Protein AF-A0A6C0EQ32-F1 (afdb_monomer)

pLDDT: mean 79.84, std 16.77, range [33.03, 97.38]

Secondary structure (DSSP, 8-state):
--EEEEE---SS---S-TT--PEEP----HHHHHHHHHHBTTTB-TT-EEEEEEETTSEEPSSEEEEEETT--HHHHHHHHHHHHHSEEEPP-SSHHHHGGG-EEEEEEE-TTS-EEEEEEEEGGGEEEPPTT---TT-TTSPEEEEEEEEEEEEE-HHHHHHHHHSPPPPP--SS-EEEEEEEEHHHHHHHHHHS---

Nearest PDB structures (foldseek):
  6l33-assembly2_D  TM=2.983E-01  e=5.115E+00  Pseudomonas aeruginosa

InterPro domains:
  IPR015797 NUDIX hydrolase-like domain superfamily [SSF55811] (58-97)
  IPR020084 NUDIX hydrolase, conserved site [PS00893] (66-87)

Radius of gyration: 15.89 Å; Cα contacts (8 Å, |Δi|>4): 376; chains: 1; bounding box: 39×41×39 Å

Mean predicted aligned error: 7.78 Å

Foldseek 3Di:
DDKAWFFADDPDDDDDDPPDQAAEDLDDFPFQLVLLVVCEVPPADLQKKWKAFAFPVRYTYGWWKFFAFPPDDQLRRNQVRCCAGAQKGFADPPDPVVSSVQWDWRTWDAGPVQATETETEHELVRMDGNDPPDDPPDPPPTDTPPRYMYTYTYMDHPVSVVVRSVDRGHHDPDPGRTGHMMMDRSNVVVVSCVVSPDD

Organism: NCBI:txid1070528

Sequence (199 aa):
MEVYIKLFTQRGKPKRSSTDKYGISSWFPAPMSKAFFSNYGTHIRETDWIIGPLYEEGDFQIGVTGTLETHENYREAMARELGEEVGILPQPTGTIHDDLNQFIEIGAGKTKYGSRLKVYRLYIKDAMLVPKYQHLTDLSVNHDDKTRKSGCFVYGAKKDILALMSNELYHYKSPDEIVGVAAIQARSVYNFMTTNPKD

Structure (mmCIF, N/CA/C/O backbone):
data_AF-A0A6C0EQ32-F1
#
_entry.id   AF-A0A6C0EQ32-F1
#
loop_
_atom_site.group_PDB
_atom_site.id
_atom_site.type_symbol
_atom_site.label_atom_id
_atom_site.label_alt_id
_atom_site.label_comp_id
_atom_site.label_asym_id
_atom_site.label_entity_id
_atom_site.label_seq_id
_atom_site.pdbx_PDB_ins_code
_atom_site.Cartn_x
_atom_site.Cartn_y
_atom_site.Cartn_z
_atom_site.occupancy
_atom_site.B_iso_or_equiv
_atom_site.auth_seq_id
_atom_site.auth_comp_id
_atom_site.auth_asym_id
_atom_site.auth_atom_id
_atom_site.pdbx_PDB_model_num
ATOM 1 N N . MET A 1 1 ? -14.709 -10.934 9.742 1.00 66.38 1 MET A N 1
ATOM 2 C CA . MET A 1 1 ? -13.725 -9.965 9.225 1.00 66.38 1 MET A CA 1
ATOM 3 C C . MET A 1 1 ? -14.501 -8.820 8.613 1.00 66.38 1 MET A C 1
ATOM 5 O O . MET A 1 1 ? -15.348 -9.085 7.772 1.00 66.38 1 MET A O 1
ATOM 9 N N . GLU A 1 2 ? -14.312 -7.601 9.109 1.00 70.88 2 GLU A N 1
ATOM 10 C CA . GLU A 1 2 ? -14.970 -6.408 8.563 1.00 70.88 2 GLU A CA 1
ATOM 11 C C . GLU A 1 2 ? -14.066 -5.831 7.463 1.00 70.88 2 GLU A C 1
ATOM 13 O O . GLU A 1 2 ? -12.890 -5.571 7.720 1.00 70.88 2 GLU A O 1
ATOM 18 N N . VAL A 1 3 ? -14.600 -5.681 6.250 1.00 74.81 3 VAL A N 1
ATOM 19 C CA . VAL A 1 3 ? -13.909 -5.093 5.093 1.00 74.81 3 VAL A CA 1
ATOM 20 C C . VAL A 1 3 ? -14.794 -3.976 4.552 1.00 74.81 3 VAL A C 1
ATOM 22 O O . VAL A 1 3 ? -15.982 -4.195 4.319 1.00 74.81 3 VAL A O 1
ATOM 25 N N . TYR A 1 4 ? -14.229 -2.784 4.374 1.00 76.75 4 TYR A N 1
ATOM 26 C CA . TYR A 1 4 ? -14.902 -1.676 3.693 1.00 76.75 4 TYR A CA 1
ATOM 27 C C . TYR A 1 4 ? -14.500 -1.658 2.235 1.00 76.75 4 TYR A C 1
ATOM 29 O O . TYR A 1 4 ? -13.327 -1.835 1.935 1.00 76.75 4 TYR A O 1
ATOM 37 N N . ILE A 1 5 ? -15.462 -1.423 1.347 1.00 79.31 5 ILE A N 1
ATOM 38 C CA . ILE A 1 5 ? -15.256 -1.472 -0.098 1.00 79.31 5 ILE A CA 1
ATOM 39 C C . ILE A 1 5 ? -15.791 -0.198 -0.728 1.00 79.31 5 ILE A C 1
ATOM 41 O O . ILE A 1 5 ? -16.913 0.229 -0.446 1.00 79.31 5 ILE A O 1
ATOM 45 N N . LYS A 1 6 ? -14.987 0.381 -1.613 1.00 76.75 6 LYS A N 1
ATOM 46 C CA . LYS A 1 6 ? -15.349 1.499 -2.469 1.00 76.75 6 LYS A CA 1
ATOM 47 C C . LYS A 1 6 ? -15.003 1.135 -3.905 1.00 76.75 6 LYS A C 1
ATOM 49 O O . LYS A 1 6 ? -13.834 1.034 -4.248 1.00 76.75 6 LYS A O 1
ATOM 54 N N . LEU A 1 7 ? -16.022 0.954 -4.740 1.00 75.69 7 LEU A N 1
ATOM 55 C CA . LEU A 1 7 ? -15.821 0.788 -6.179 1.00 75.69 7 LEU A CA 1
ATOM 56 C C . LEU A 1 7 ? -15.485 2.141 -6.817 1.00 75.69 7 LEU A C 1
ATOM 58 O O . LEU A 1 7 ? -16.023 3.174 -6.401 1.00 75.69 7 LEU A O 1
ATOM 62 N N . PHE A 1 8 ? -14.618 2.129 -7.825 1.00 70.69 8 PHE A N 1
ATOM 63 C CA . PHE A 1 8 ? -14.329 3.305 -8.638 1.00 70.69 8 PHE A CA 1
ATOM 64 C C . PHE A 1 8 ? -15.550 3.709 -9.468 1.00 70.69 8 PHE A C 1
ATOM 66 O O . PHE A 1 8 ? -16.338 2.871 -9.918 1.00 70.69 8 PHE A O 1
ATOM 73 N N . THR A 1 9 ? -15.714 5.011 -9.701 1.00 61.41 9 THR A N 1
ATOM 74 C CA . THR A 1 9 ? -16.771 5.530 -10.571 1.00 61.41 9 THR A CA 1
ATOM 75 C C . THR A 1 9 ? -16.426 5.223 -12.033 1.00 61.41 9 THR A C 1
ATOM 77 O O . THR A 1 9 ? -15.754 6.000 -12.706 1.00 61.41 9 THR A O 1
ATOM 80 N N . GLN A 1 10 ? -16.885 4.087 -12.567 1.00 55.91 10 GLN A N 1
ATOM 81 C CA . GLN A 1 10 ? -16.791 3.831 -14.008 1.00 55.91 10 GLN A CA 1
ATOM 82 C C . GLN A 1 10 ? -17.738 4.781 -14.762 1.00 55.91 10 GLN A C 1
ATOM 84 O O . GLN A 1 10 ? -18.928 4.877 -14.439 1.00 55.91 10 GLN A O 1
ATOM 89 N N . ARG A 1 11 ? -17.261 5.454 -15.821 1.00 40.69 11 ARG A N 1
ATOM 90 C CA . ARG A 1 11 ? -18.162 6.034 -16.834 1.00 40.69 11 ARG A CA 1
ATOM 91 C C . ARG A 1 11 ? -18.873 4.883 -17.557 1.00 40.69 11 ARG A C 1
ATOM 93 O O . ARG A 1 11 ? -18.409 4.423 -18.591 1.00 40.69 11 ARG A O 1
ATOM 100 N N . GLY A 1 12 ? -20.002 4.438 -17.008 1.00 38.62 12 GLY A N 1
ATOM 101 C CA . GLY A 1 12 ? -20.879 3.443 -17.628 1.00 38.62 12 GLY A CA 1
ATOM 102 C C . GLY A 1 12 ? -21.099 2.185 -16.788 1.00 38.62 12 GLY A C 1
ATOM 103 O O . GLY A 1 12 ? -20.477 1.169 -17.041 1.00 38.62 12 GLY A O 1
ATOM 104 N N . LYS A 1 13 ? -22.097 2.269 -15.894 1.00 33.03 13 LYS A N 1
ATOM 105 C CA . LYS A 1 13 ? -22.796 1.199 -15.147 1.00 33.03 13 LYS A CA 1
ATOM 106 C C . LYS A 1 13 ? -21.953 0.319 -14.200 1.00 33.03 13 LYS A C 1
ATOM 108 O O . LYS A 1 13 ? -21.099 -0.425 -14.658 1.00 33.03 13 LYS A O 1
ATOM 113 N N . PRO A 1 14 ? -22.311 0.230 -12.904 1.00 39.22 14 PRO A N 1
ATOM 114 C CA . PRO A 1 14 ? -21.796 -0.838 -12.061 1.00 39.22 14 PRO A CA 1
ATOM 115 C C . PRO A 1 14 ? -22.474 -2.165 -12.440 1.00 39.22 14 PRO A C 1
ATOM 117 O O . PRO A 1 14 ? -23.704 -2.265 -12.451 1.00 39.22 14 PRO A O 1
ATOM 120 N N . LYS A 1 15 ? -21.689 -3.208 -12.714 1.00 42.38 15 LYS A N 1
ATOM 121 C CA . LYS A 1 15 ? -22.137 -4.602 -12.590 1.00 42.38 15 LYS A CA 1
ATOM 122 C C . LYS A 1 15 ? -21.436 -5.208 -11.380 1.00 42.38 15 LYS A C 1
ATOM 124 O O . LYS A 1 15 ? -20.384 -5.800 -11.559 1.00 42.38 15 LYS A O 1
ATOM 129 N N . ARG A 1 16 ? -22.003 -5.026 -10.181 1.00 45.91 16 ARG A N 1
ATOM 130 C CA . ARG A 1 16 ? -21.953 -5.943 -9.015 1.00 45.91 16 ARG A CA 1
ATOM 131 C C . ARG A 1 16 ? -22.518 -5.255 -7.767 1.00 45.91 16 ARG A C 1
ATOM 133 O O . ARG A 1 16 ? -22.415 -4.037 -7.629 1.00 45.91 16 ARG A O 1
ATOM 140 N N . SER A 1 17 ? -23.214 -6.016 -6.920 1.00 42.97 17 SER A N 1
ATOM 141 C CA . SER A 1 17 ? -23.954 -5.503 -5.759 1.00 42.97 17 SER A CA 1
ATOM 142 C C . SER A 1 17 ? -23.084 -5.463 -4.503 1.00 42.97 17 SER A C 1
ATOM 144 O O . SER A 1 17 ? -22.108 -6.192 -4.368 1.00 42.97 17 SER A O 1
ATOM 146 N N . SER A 1 18 ? -23.479 -4.644 -3.525 1.00 44.25 18 SER A N 1
ATOM 147 C CA . SER A 1 18 ? -22.828 -4.462 -2.215 1.00 44.25 18 SER A CA 1
ATOM 148 C C . SER A 1 18 ? -22.837 -5.703 -1.296 1.00 44.25 18 SER A C 1
ATOM 150 O O . SER A 1 18 ? -22.670 -5.574 -0.086 1.00 44.25 18 SER A O 1
ATOM 152 N N . THR A 1 19 ? -23.102 -6.889 -1.843 1.00 41.62 19 THR A N 1
ATOM 153 C CA . THR A 1 19 ? -23.265 -8.169 -1.134 1.00 41.62 19 THR A CA 1
ATOM 154 C C . THR A 1 19 ? -22.228 -9.214 -1.536 1.00 41.62 19 THR A C 1
ATOM 156 O O . THR A 1 19 ? -22.231 -10.307 -0.969 1.00 41.62 19 THR A O 1
ATOM 159 N N . ASP A 1 20 ? -21.363 -8.913 -2.505 1.00 51.41 20 ASP A N 1
ATOM 160 C CA . ASP A 1 20 ? -20.329 -9.849 -2.935 1.00 51.41 20 ASP A CA 1
ATOM 161 C C . ASP A 1 20 ? -19.290 -10.042 -1.821 1.00 51.41 20 ASP A C 1
ATOM 163 O O . ASP A 1 20 ? -18.866 -9.094 -1.154 1.00 51.41 20 ASP A O 1
ATOM 167 N N . LYS A 1 21 ? -18.922 -11.302 -1.565 1.00 54.50 21 LYS A N 1
ATOM 168 C CA . LYS A 1 21 ? -17.871 -11.648 -0.605 1.00 54.50 21 LYS A CA 1
ATOM 169 C C . LYS A 1 21 ? -16.528 -11.478 -1.301 1.00 54.50 21 LYS A C 1
ATOM 171 O O . LYS A 1 21 ? -16.222 -12.249 -2.201 1.00 54.50 21 LYS A O 1
ATOM 176 N N . TYR A 1 22 ? -15.739 -10.511 -0.851 1.00 59.97 22 TYR A N 1
ATOM 177 C CA . TYR A 1 22 ? -14.383 -10.307 -1.346 1.00 59.97 22 TYR A CA 1
ATOM 178 C C . TYR A 1 22 ? -13.387 -11.091 -0.488 1.00 59.97 22 TYR A C 1
ATOM 180 O O . TYR A 1 22 ? -13.446 -11.050 0.748 1.00 59.97 22 TYR A O 1
ATOM 188 N N . GLY A 1 23 ? -12.518 -11.851 -1.150 1.00 65.75 23 GLY A N 1
ATOM 189 C CA . GLY A 1 23 ? -11.406 -12.562 -0.532 1.00 65.75 23 GLY A CA 1
ATOM 190 C C . GLY A 1 23 ? -10.241 -11.616 -0.251 1.00 65.75 23 GLY A C 1
ATOM 191 O O . GLY A 1 23 ? -10.146 -10.538 -0.829 1.00 65.75 23 GLY A O 1
ATOM 192 N N . ILE A 1 24 ? -9.336 -12.007 0.646 1.00 69.38 24 ILE A N 1
ATOM 193 C CA . ILE A 1 24 ? -8.017 -11.372 0.725 1.00 69.38 24 ILE A CA 1
ATOM 194 C C . ILE A 1 24 ? -7.100 -12.146 -0.217 1.00 69.38 24 ILE A C 1
ATOM 196 O O . ILE A 1 24 ? -6.915 -13.352 -0.028 1.00 69.38 24 ILE A O 1
ATOM 200 N N . SER A 1 25 ? -6.509 -11.449 -1.188 1.00 65.88 25 SER A N 1
ATOM 201 C CA . SER A 1 25 ? -5.433 -11.974 -2.021 1.00 65.88 25 SER A CA 1
ATOM 202 C C . SER A 1 25 ? -4.360 -12.569 -1.119 1.00 65.88 25 SER A C 1
ATOM 204 O O . SER A 1 25 ? -3.822 -11.947 -0.201 1.00 65.88 25 SER A O 1
ATOM 206 N N . SER A 1 26 ? -4.072 -13.837 -1.375 1.00 54.59 26 SER A N 1
ATOM 207 C CA . SER A 1 26 ? -3.202 -14.632 -0.525 1.00 54.59 26 SER A CA 1
ATOM 208 C C . SER A 1 26 ? -1.719 -14.429 -0.832 1.00 54.59 26 SER A C 1
ATOM 210 O O . SER A 1 26 ? -0.894 -15.106 -0.225 1.00 54.59 26 SER A O 1
ATOM 212 N N . TRP A 1 27 ? -1.336 -13.587 -1.798 1.00 63.19 27 TRP A N 1
ATOM 213 C CA . TRP A 1 27 ? 0.062 -13.451 -2.211 1.00 63.19 27 TRP A CA 1
ATOM 214 C C . TRP A 1 27 ? 0.692 -12.147 -1.720 1.00 63.19 27 TRP A C 1
ATOM 216 O O . TRP A 1 27 ? 0.417 -11.071 -2.237 1.00 63.19 27 TRP A O 1
ATOM 226 N N . PHE A 1 28 ? 1.610 -12.281 -0.761 1.00 73.62 28 PHE A N 1
ATOM 227 C CA . PHE A 1 28 ? 2.491 -11.209 -0.309 1.00 73.62 28 PHE A CA 1
ATOM 228 C C . PHE A 1 28 ? 3.940 -11.611 -0.559 1.00 73.62 28 PHE A C 1
ATOM 230 O O . PHE A 1 28 ? 4.331 -12.723 -0.197 1.00 73.62 28 PHE A O 1
ATOM 237 N N . PRO A 1 29 ? 4.777 -10.740 -1.145 1.00 81.56 29 PRO A N 1
ATOM 238 C CA . PRO A 1 29 ? 6.213 -10.960 -1.121 1.00 81.56 29 PRO A CA 1
ATOM 239 C C . PRO A 1 29 ? 6.694 -11.096 0.330 1.00 81.56 29 PRO A C 1
ATOM 241 O O . PRO A 1 29 ? 6.389 -10.231 1.147 1.00 81.56 29 PRO A O 1
ATOM 244 N N . ALA A 1 30 ? 7.502 -12.110 0.650 1.00 86.50 30 ALA A N 1
ATOM 245 C CA . ALA A 1 30 ? 8.020 -12.318 2.008 1.00 86.50 30 ALA A CA 1
ATOM 246 C C . ALA A 1 30 ? 8.604 -11.051 2.686 1.00 86.50 30 ALA A C 1
ATOM 248 O O . ALA A 1 30 ? 8.377 -10.862 3.885 1.00 86.50 30 ALA A O 1
ATOM 249 N N . PRO A 1 31 ? 9.304 -10.131 1.976 1.00 89.75 31 PRO A N 1
ATOM 250 C CA . PRO A 1 31 ? 9.738 -8.871 2.582 1.00 89.75 31 PRO A CA 1
ATOM 251 C C . PRO A 1 31 ? 8.587 -7.969 3.063 1.00 89.75 31 PRO A C 1
ATOM 253 O O . PRO A 1 31 ? 8.755 -7.306 4.082 1.00 89.75 31 PRO A O 1
ATOM 256 N N . MET A 1 32 ? 7.423 -7.967 2.394 1.00 91.69 32 MET A N 1
ATOM 257 C CA . MET A 1 32 ? 6.224 -7.234 2.841 1.00 91.69 32 MET A CA 1
ATOM 258 C C . MET A 1 32 ? 5.708 -7.793 4.163 1.00 91.69 32 MET A C 1
ATOM 260 O O . MET A 1 32 ? 5.500 -7.034 5.105 1.00 91.69 32 MET A O 1
ATOM 264 N N . SER A 1 33 ? 5.543 -9.115 4.259 1.00 90.75 33 SER A N 1
ATOM 265 C CA . SER A 1 33 ? 5.045 -9.764 5.477 1.00 90.75 33 SER A CA 1
ATOM 266 C C . SER A 1 33 ? 5.990 -9.545 6.658 1.00 90.75 33 SER A C 1
ATOM 268 O O .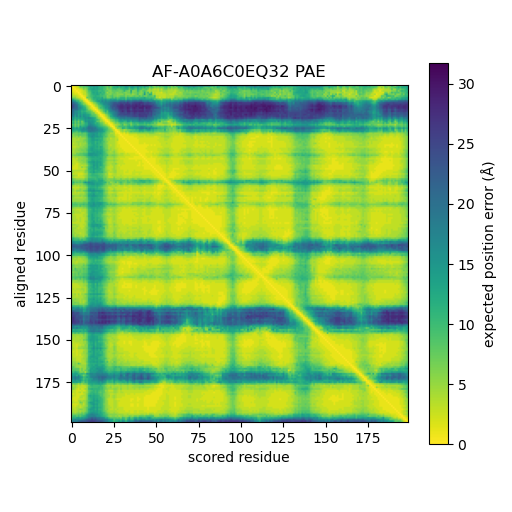 SER A 1 33 ? 5.547 -9.179 7.744 1.00 90.75 33 SER A O 1
ATOM 270 N N . LYS A 1 34 ? 7.307 -9.683 6.443 1.00 92.31 34 LYS A N 1
ATOM 271 C CA . LYS A 1 34 ? 8.321 -9.393 7.472 1.00 92.31 34 LYS A CA 1
ATOM 272 C C . LYS A 1 34 ? 8.251 -7.939 7.937 1.00 92.31 34 LYS A C 1
ATOM 274 O O . LYS A 1 34 ? 8.190 -7.696 9.139 1.00 92.31 34 LYS A O 1
ATOM 279 N N . ALA A 1 35 ? 8.206 -6.990 7.001 1.00 93.75 35 ALA A N 1
ATOM 280 C CA . ALA A 1 35 ? 8.095 -5.569 7.321 1.00 93.75 35 ALA A CA 1
ATOM 281 C C . ALA A 1 35 ? 6.807 -5.260 8.099 1.00 93.75 35 ALA A C 1
ATOM 283 O O . ALA A 1 35 ? 6.854 -4.528 9.088 1.00 93.75 35 ALA A O 1
ATOM 284 N N . PHE A 1 36 ? 5.677 -5.857 7.707 1.00 93.94 36 PHE A N 1
ATOM 285 C CA . PHE A 1 36 ? 4.415 -5.717 8.426 1.00 93.94 36 PHE A CA 1
ATOM 286 C C . PHE A 1 36 ? 4.537 -6.198 9.873 1.00 93.94 36 PHE A C 1
ATOM 288 O O . PHE A 1 36 ? 4.259 -5.429 10.790 1.00 93.94 36 PHE A O 1
ATOM 295 N N . PHE A 1 37 ? 5.018 -7.426 10.099 1.00 94.38 37 PHE A N 1
ATOM 296 C CA . PHE A 1 37 ? 5.155 -7.977 11.449 1.00 94.38 37 PHE A CA 1
ATOM 297 C C . PHE A 1 37 ? 6.099 -7.163 12.337 1.00 94.38 37 PHE A C 1
ATOM 299 O O . PHE A 1 37 ? 5.791 -6.958 13.507 1.00 94.38 37 PHE A O 1
ATOM 306 N N . SER A 1 38 ? 7.205 -6.643 11.796 1.00 94.31 38 SER A N 1
ATOM 307 C CA . SER A 1 38 ? 8.127 -5.783 12.554 1.00 94.31 38 SER A CA 1
ATOM 308 C C . SER A 1 38 ? 7.532 -4.421 12.937 1.00 94.31 38 SER A C 1
ATOM 310 O O . SER A 1 38 ? 8.026 -3.776 13.860 1.00 94.31 38 SER A O 1
ATOM 312 N N . ASN A 1 39 ? 6.483 -3.972 12.242 1.00 94.75 39 ASN A N 1
ATOM 313 C CA . ASN A 1 39 ? 5.836 -2.676 12.472 1.00 94.75 39 ASN A CA 1
ATOM 314 C C . ASN A 1 39 ? 4.464 -2.797 13.153 1.00 94.75 39 ASN A C 1
ATOM 316 O O . ASN A 1 39 ? 3.917 -1.796 13.627 1.00 94.75 39 ASN A O 1
ATOM 320 N N . TYR A 1 40 ? 3.898 -4.001 13.206 1.00 95.06 40 TYR A N 1
ATOM 321 C CA . TYR A 1 40 ? 2.643 -4.279 13.885 1.00 95.06 40 TYR A CA 1
ATOM 322 C C . TYR A 1 40 ? 2.807 -4.125 15.403 1.00 95.06 40 TYR A C 1
ATOM 324 O O . TYR A 1 40 ? 3.756 -4.625 16.000 1.00 95.06 40 TYR A O 1
ATOM 332 N N . GLY A 1 41 ? 1.889 -3.396 16.036 1.00 91.56 41 GLY A N 1
ATOM 333 C CA . GLY A 1 41 ? 1.908 -3.103 17.472 1.00 91.56 41 GLY A CA 1
ATOM 334 C C . GLY A 1 41 ? 2.856 -1.970 17.890 1.00 91.56 41 GLY A C 1
ATOM 335 O O . GLY A 1 41 ? 2.646 -1.376 18.943 1.00 91.56 41 GLY A O 1
ATOM 336 N N . THR A 1 42 ? 3.845 -1.612 17.065 1.00 92.06 42 THR A N 1
ATOM 337 C 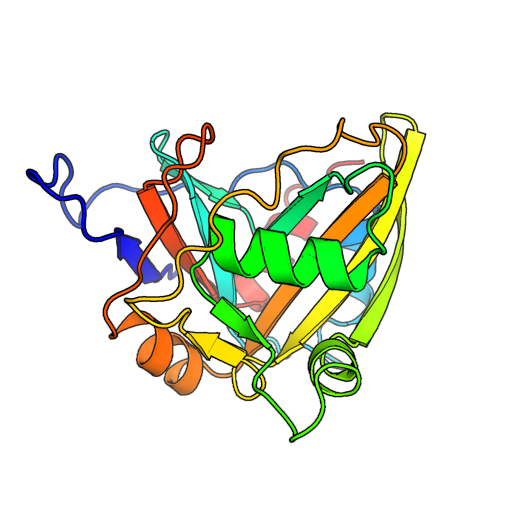CA . THR A 1 42 ? 4.778 -0.497 17.327 1.00 92.06 42 THR A CA 1
ATOM 338 C C . THR A 1 42 ? 4.390 0.770 16.572 1.00 92.06 42 THR A C 1
ATOM 340 O O . THR A 1 42 ? 4.387 1.871 17.123 1.00 92.06 42 THR A O 1
ATOM 343 N N . HIS A 1 43 ? 4.038 0.617 15.301 1.00 93.94 43 HIS A N 1
ATOM 344 C CA . HIS A 1 43 ? 3.820 1.714 14.366 1.00 93.94 43 HIS A CA 1
ATOM 345 C C . HIS A 1 43 ? 2.478 1.620 13.649 1.00 93.94 43 HIS A C 1
ATOM 347 O O . HIS A 1 43 ? 1.856 2.651 13.397 1.00 93.94 43 HIS A O 1
ATOM 353 N N . ILE A 1 44 ? 2.032 0.397 13.366 1.00 95.56 44 ILE A N 1
ATOM 354 C CA . ILE A 1 44 ? 0.697 0.076 12.869 1.00 95.56 44 ILE A CA 1
ATOM 355 C C . ILE A 1 44 ? -0.044 -0.596 14.020 1.00 95.56 44 ILE A C 1
ATOM 357 O O . ILE A 1 44 ? 0.284 -1.716 14.416 1.00 95.56 44 ILE A O 1
ATOM 361 N N . ARG A 1 45 ? -1.023 0.094 14.600 1.00 96.81 45 ARG A N 1
ATOM 362 C CA . ARG A 1 45 ? -1.779 -0.423 15.745 1.00 96.81 45 ARG A CA 1
ATOM 363 C C . ARG A 1 45 ? -2.791 -1.453 15.275 1.00 96.81 45 ARG A C 1
ATOM 365 O O . ARG A 1 45 ? -3.309 -1.378 14.167 1.00 96.81 45 ARG A O 1
ATOM 372 N N . GLU A 1 46 ? -3.182 -2.351 16.168 1.00 96.44 46 GLU A N 1
ATOM 373 C CA . GLU A 1 46 ? -4.187 -3.381 15.872 1.00 96.44 46 GLU A CA 1
ATOM 374 C C . GLU A 1 46 ? -5.544 -2.807 15.435 1.00 96.44 46 GLU A C 1
ATOM 376 O O . GLU A 1 46 ? -6.330 -3.465 14.749 1.00 96.44 46 GLU A O 1
ATOM 381 N N . THR A 1 47 ? -5.841 -1.589 15.891 1.00 96.12 47 THR A N 1
ATOM 382 C CA . THR A 1 47 ? -7.072 -0.855 15.599 1.00 96.12 47 THR A CA 1
ATOM 383 C C . THR A 1 47 ? -6.991 -0.014 14.332 1.00 96.12 47 THR A C 1
ATOM 385 O O . THR A 1 47 ? -8.038 0.453 13.873 1.00 96.12 47 THR A O 1
ATOM 388 N N . ASP A 1 48 ? -5.794 0.164 13.768 1.00 97.19 48 ASP A N 1
ATOM 389 C CA . ASP A 1 48 ? -5.619 0.842 12.492 1.00 97.19 48 ASP A CA 1
ATOM 390 C C . ASP A 1 48 ? -6.181 -0.019 11.357 1.00 97.19 48 ASP A C 1
ATOM 392 O O . ASP A 1 48 ? -6.401 -1.227 11.481 1.00 97.19 48 ASP A O 1
ATOM 396 N N . TRP A 1 49 ? -6.463 0.643 10.249 1.00 95.62 49 TRP A N 1
ATOM 397 C CA . TRP A 1 49 ? -7.001 0.075 9.028 1.00 95.62 49 TRP A CA 1
ATOM 398 C C . TRP A 1 49 ? -5.984 0.257 7.916 1.00 95.62 49 TRP A C 1
ATOM 400 O O . TRP A 1 49 ? -5.295 1.272 7.889 1.00 95.62 49 TRP A O 1
ATOM 410 N N . ILE A 1 50 ? -5.898 -0.728 7.029 1.00 94.81 50 ILE A N 1
ATOM 411 C CA . ILE A 1 50 ? -4.955 -0.789 5.917 1.00 94.81 50 ILE A CA 1
ATOM 412 C C . ILE A 1 50 ? -5.747 -0.781 4.620 1.00 94.81 50 ILE A C 1
ATOM 414 O O . ILE A 1 50 ? -6.687 -1.565 4.480 1.00 94.81 50 ILE A O 1
ATOM 418 N N . ILE A 1 51 ? -5.361 0.105 3.706 1.00 93.19 51 ILE A N 1
ATOM 419 C CA . ILE A 1 51 ? -5.939 0.234 2.367 1.00 93.19 51 ILE A CA 1
ATOM 420 C C . ILE A 1 51 ? -5.151 -0.612 1.360 1.00 93.19 51 ILE A C 1
ATOM 422 O O . ILE A 1 51 ? -3.940 -0.801 1.499 1.00 93.19 51 ILE A O 1
ATOM 426 N N . GLY A 1 52 ? -5.842 -1.078 0.327 1.00 92.25 52 GLY A N 1
ATOM 427 C CA . GLY A 1 52 ? -5.249 -1.663 -0.871 1.00 92.25 52 GLY A CA 1
ATOM 428 C C . GLY A 1 52 ? -6.268 -1.840 -2.005 1.00 92.25 52 GLY A C 1
ATOM 429 O O . GLY A 1 52 ? -7.456 -1.530 -1.821 1.00 92.25 52 GLY A O 1
ATOM 430 N N . PRO A 1 53 ? -5.813 -2.302 -3.178 1.00 90.31 53 PRO A N 1
ATOM 431 C CA . PRO A 1 53 ? -6.643 -2.414 -4.366 1.00 90.31 53 PRO A CA 1
ATOM 432 C C . PRO A 1 53 ? -7.586 -3.616 -4.288 1.00 90.31 53 PRO A C 1
ATOM 434 O O . PRO A 1 53 ? -7.311 -4.629 -3.633 1.00 90.31 53 PRO A O 1
ATOM 437 N N . LEU A 1 54 ? -8.719 -3.476 -4.971 1.00 87.12 54 LEU A N 1
ATOM 438 C CA . LEU A 1 54 ? -9.758 -4.485 -5.116 1.00 87.12 54 LEU A CA 1
ATOM 439 C C . LEU A 1 54 ? -9.891 -4.873 -6.587 1.00 87.12 54 LEU A C 1
ATOM 441 O O . LEU A 1 54 ? -10.196 -4.013 -7.412 1.00 87.12 54 LEU A O 1
ATOM 445 N N . TYR A 1 55 ? -9.717 -6.152 -6.900 1.00 83.81 55 TYR A N 1
ATOM 446 C CA . TYR A 1 55 ? -9.728 -6.675 -8.268 1.00 83.81 55 TYR A CA 1
ATOM 447 C C . TYR A 1 55 ? -11.109 -7.227 -8.683 1.00 83.81 55 TYR A C 1
ATOM 449 O O . TYR A 1 55 ? -11.916 -7.604 -7.828 1.00 83.81 55 TYR A O 1
ATOM 457 N N . GLU A 1 56 ? -11.394 -7.292 -9.992 1.00 78.12 56 GLU A N 1
ATOM 458 C CA . GLU A 1 56 ? -12.647 -7.808 -10.590 1.00 78.12 56 GLU A CA 1
ATOM 459 C C . GLU A 1 56 ? -12.982 -9.228 -10.121 1.00 78.12 56 GLU A C 1
ATOM 461 O O . GLU A 1 56 ? -14.153 -9.570 -9.912 1.00 78.12 56 GLU A O 1
ATOM 466 N N . GLU A 1 57 ? -11.957 -10.048 -9.898 1.00 72.44 57 GLU A N 1
ATOM 467 C CA . GLU A 1 57 ? -12.086 -11.419 -9.398 1.00 72.44 57 GLU A CA 1
ATOM 468 C C . GLU A 1 57 ? -12.590 -11.494 -7.947 1.00 72.44 57 GLU A C 1
ATOM 470 O O . GLU A 1 57 ? -12.963 -12.563 -7.467 1.00 72.44 57 GLU A O 1
ATOM 475 N N . GLY A 1 58 ? -12.689 -10.355 -7.258 1.00 70.56 58 GLY A N 1
ATOM 476 C CA . GLY A 1 58 ? -13.136 -10.280 -5.874 1.00 70.56 58 GLY A CA 1
ATOM 477 C C . GLY A 1 58 ? -11.996 -10.352 -4.860 1.00 70.56 58 GLY A C 1
ATOM 478 O O . GLY A 1 58 ? -12.257 -10.490 -3.664 1.00 70.56 58 GLY A O 1
ATOM 479 N N . ASP A 1 59 ? -10.751 -10.238 -5.313 1.00 82.06 59 ASP A N 1
ATOM 480 C CA . ASP A 1 59 ? -9.572 -10.291 -4.460 1.00 82.06 59 ASP A CA 1
ATOM 481 C C . ASP A 1 59 ? -9.167 -8.895 -3.979 1.00 82.06 59 ASP A C 1
ATOM 483 O O . ASP A 1 59 ? -9.081 -7.941 -4.747 1.00 82.06 59 ASP A O 1
ATOM 487 N N . PHE A 1 60 ? -8.909 -8.772 -2.680 1.00 84.81 60 PHE A N 1
ATOM 488 C CA . PHE A 1 60 ? -8.333 -7.586 -2.057 1.00 84.81 60 PHE A CA 1
ATOM 489 C C . PHE A 1 60 ? -6.858 -7.817 -1.739 1.00 84.81 60 PHE A C 1
ATOM 491 O O . PHE A 1 60 ? -6.526 -8.708 -0.953 1.00 84.81 60 PHE A O 1
ATOM 498 N N . GLN A 1 61 ? -5.966 -6.994 -2.277 1.00 88.44 61 GLN A N 1
ATOM 499 C CA . GLN A 1 61 ? -4.549 -7.041 -1.924 1.00 88.44 61 GLN A CA 1
ATOM 500 C C . GLN A 1 61 ? -4.263 -6.119 -0.739 1.00 88.44 61 GLN A C 1
ATOM 502 O O . GLN A 1 61 ? -4.638 -4.952 -0.734 1.00 88.44 61 GLN A O 1
ATOM 507 N N . ILE A 1 62 ? -3.581 -6.638 0.285 1.00 88.88 62 ILE A N 1
ATOM 508 C CA . ILE A 1 62 ? -3.196 -5.828 1.446 1.00 88.88 62 ILE A CA 1
ATOM 509 C C . ILE A 1 62 ? -1.978 -4.971 1.083 1.00 88.88 62 ILE A C 1
ATOM 511 O O . ILE A 1 62 ? -0.869 -5.481 0.921 1.00 88.88 62 ILE A O 1
ATOM 515 N N . GLY A 1 63 ? -2.176 -3.657 1.040 1.00 91.19 63 GLY A N 1
ATOM 516 C CA . GLY A 1 63 ? -1.154 -2.724 0.581 1.00 91.19 63 GLY A CA 1
ATOM 517 C C . GLY A 1 63 ? -1.018 -2.701 -0.942 1.00 91.19 63 GLY A C 1
ATOM 518 O O . GLY A 1 63 ? -1.641 -3.473 -1.669 1.00 91.19 63 GLY A O 1
ATOM 519 N N . VAL A 1 64 ? -0.185 -1.786 -1.413 1.00 91.94 64 VAL A N 1
ATOM 520 C CA . VAL A 1 64 ? 0.034 -1.492 -2.838 1.00 91.94 64 VAL A CA 1
ATOM 521 C C . VAL A 1 64 ? 1.444 -1.935 -3.194 1.00 91.94 64 VAL A C 1
ATOM 523 O O . VAL A 1 64 ? 2.360 -1.760 -2.384 1.00 91.94 64 VAL A O 1
ATOM 526 N N . THR A 1 65 ? 1.635 -2.543 -4.361 1.00 92.06 65 THR A N 1
ATOM 527 C CA . THR A 1 65 ? 2.960 -2.983 -4.819 1.00 92.06 65 THR A CA 1
ATOM 528 C C . THR A 1 65 ? 3.146 -2.670 -6.283 1.00 92.06 65 THR A C 1
ATOM 530 O O . THR A 1 65 ? 2.271 -3.002 -7.061 1.00 92.06 65 THR A O 1
ATOM 533 N N . GLY A 1 66 ? 4.325 -2.185 -6.656 1.00 89.88 66 GLY A N 1
ATOM 534 C CA . GLY A 1 66 ? 4.613 -1.793 -8.027 1.00 89.88 66 GLY A CA 1
ATOM 535 C C . GLY A 1 66 ? 5.948 -2.283 -8.538 1.00 89.88 66 GLY A C 1
ATOM 536 O O . GLY A 1 66 ? 6.866 -2.586 -7.764 1.00 89.88 66 GLY A O 1
ATOM 537 N N . THR A 1 67 ? 6.070 -2.355 -9.857 1.00 91.12 67 THR A N 1
ATOM 538 C CA . THR A 1 67 ? 7.369 -2.539 -10.516 1.00 91.12 67 THR A CA 1
ATOM 539 C C . THR A 1 67 ? 7.916 -1.163 -10.862 1.00 91.12 67 THR A C 1
ATOM 541 O O . THR A 1 67 ? 7.176 -0.305 -11.325 1.00 91.12 67 THR A O 1
ATOM 544 N N . LEU A 1 68 ? 9.201 -0.932 -10.590 1.00 91.19 68 LEU A N 1
ATOM 545 C CA . LEU A 1 68 ? 9.819 0.351 -10.924 1.00 91.19 68 LEU A CA 1
ATOM 546 C C . LEU A 1 68 ? 10.001 0.450 -12.437 1.00 91.19 68 LEU A C 1
ATOM 548 O O . LEU A 1 68 ? 10.358 -0.539 -13.077 1.00 91.19 68 LEU A O 1
ATOM 552 N N . GLU A 1 69 ? 9.901 1.651 -12.985 1.00 88.94 69 GLU A N 1
ATOM 553 C CA . GLU A 1 69 ? 10.409 1.922 -14.330 1.00 88.94 69 GLU A CA 1
ATOM 554 C C . GLU A 1 69 ? 11.945 2.081 -14.337 1.00 88.94 69 GLU A C 1
ATOM 556 O O . GLU A 1 69 ? 12.587 2.347 -13.313 1.00 88.94 69 GLU A O 1
ATOM 561 N N . THR A 1 70 ? 12.574 1.940 -15.511 1.00 82.06 70 THR A N 1
ATOM 562 C CA . THR A 1 70 ? 14.048 1.940 -15.675 1.00 82.06 70 THR A CA 1
ATOM 563 C C . THR A 1 70 ? 14.756 3.164 -15.058 1.00 82.06 70 THR A C 1
ATOM 565 O O . THR A 1 70 ? 15.874 3.029 -14.555 1.00 82.06 70 THR A O 1
ATOM 568 N N . HIS A 1 71 ? 14.108 4.330 -15.000 1.00 83.25 71 HIS A N 1
ATOM 569 C CA . HIS A 1 71 ? 14.682 5.573 -14.453 1.00 83.25 71 HIS A CA 1
ATOM 570 C C . HIS A 1 71 ? 14.051 6.042 -13.143 1.00 83.25 71 HIS A C 1
ATOM 572 O O . HIS A 1 71 ? 14.438 7.074 -12.603 1.00 83.25 71 HIS A O 1
ATOM 578 N N . GLU A 1 72 ? 13.122 5.261 -12.614 1.00 83.06 72 GLU A N 1
ATOM 579 C CA . GLU A 1 72 ? 12.354 5.623 -11.439 1.00 83.06 72 GLU A CA 1
ATOM 580 C C . GLU A 1 72 ? 13.096 5.212 -10.162 1.00 83.06 72 GLU A C 1
ATOM 582 O O . GLU A 1 72 ? 13.750 4.154 -10.084 1.00 83.06 72 GLU A O 1
ATOM 587 N N . ASN A 1 73 ? 13.018 6.053 -9.133 1.00 89.25 73 ASN A N 1
ATOM 588 C CA . ASN A 1 73 ? 13.418 5.675 -7.785 1.00 89.25 73 ASN A CA 1
ATOM 589 C C . ASN A 1 73 ? 12.252 4.998 -7.034 1.00 89.25 73 ASN A C 1
ATOM 591 O O . ASN A 1 73 ? 11.091 5.098 -7.406 1.00 89.25 73 ASN A O 1
ATOM 595 N N . TYR A 1 74 ? 12.544 4.289 -5.941 1.00 92.62 74 TYR A N 1
ATOM 596 C CA . TYR A 1 74 ? 11.520 3.500 -5.239 1.00 92.62 74 TYR A CA 1
ATOM 597 C C . TYR A 1 74 ? 10.351 4.323 -4.667 1.00 92.62 74 TYR A C 1
ATOM 599 O O . TYR A 1 74 ? 9.256 3.782 -4.535 1.00 92.62 74 TYR A O 1
ATOM 607 N N . ARG A 1 75 ? 10.571 5.591 -4.292 1.00 91.31 75 ARG A N 1
ATOM 608 C CA . ARG A 1 75 ? 9.519 6.463 -3.746 1.00 91.31 75 ARG A CA 1
ATOM 609 C C . ARG A 1 75 ? 8.667 7.079 -4.849 1.00 91.31 75 ARG A C 1
ATOM 611 O O . ARG A 1 75 ? 7.462 7.174 -4.667 1.00 91.31 75 ARG A O 1
ATOM 618 N N . GLU A 1 76 ? 9.281 7.445 -5.974 1.00 88.56 76 GLU A N 1
ATOM 619 C CA . GLU A 1 76 ? 8.565 7.866 -7.188 1.00 88.56 76 GLU A CA 1
ATOM 620 C C . GLU A 1 76 ? 7.628 6.754 -7.661 1.00 88.56 76 GLU A C 1
ATOM 622 O O . GLU A 1 76 ? 6.426 6.985 -7.760 1.00 88.56 76 GLU A O 1
ATOM 627 N N . ALA A 1 77 ? 8.148 5.527 -7.776 1.00 88.94 77 ALA A N 1
ATOM 628 C CA . ALA A 1 77 ? 7.349 4.351 -8.114 1.00 88.94 77 ALA A CA 1
ATOM 629 C C . ALA A 1 77 ? 6.201 4.146 -7.143 1.00 88.94 77 ALA A C 1
ATOM 631 O O . ALA A 1 77 ? 5.076 3.885 -7.544 1.00 88.94 77 ALA A O 1
ATOM 632 N N . MET A 1 78 ? 6.456 4.299 -5.843 1.00 91.62 78 MET A N 1
ATOM 633 C CA . MET A 1 78 ? 5.390 4.145 -4.865 1.00 91.62 78 MET A CA 1
ATOM 634 C C . MET A 1 78 ? 4.314 5.232 -4.980 1.00 91.62 78 MET A C 1
ATOM 636 O O . MET A 1 78 ? 3.136 4.937 -4.809 1.00 91.62 78 MET A O 1
ATOM 640 N N . ALA A 1 79 ? 4.687 6.478 -5.268 1.00 89.81 79 ALA A N 1
ATOM 641 C CA . ALA A 1 79 ? 3.715 7.543 -5.492 1.00 89.81 79 ALA A CA 1
ATOM 642 C C . ALA A 1 79 ? 2.869 7.278 -6.746 1.00 89.81 79 ALA A C 1
ATOM 644 O O . ALA A 1 79 ? 1.649 7.417 -6.679 1.00 89.81 79 ALA A O 1
ATOM 645 N N . ARG A 1 80 ? 3.499 6.851 -7.850 1.00 87.50 80 ARG A N 1
ATOM 646 C CA . ARG A 1 80 ? 2.807 6.480 -9.093 1.00 87.50 80 ARG A CA 1
ATOM 647 C C . ARG A 1 80 ? 1.788 5.367 -8.849 1.00 87.50 80 ARG A C 1
ATOM 649 O O . ARG A 1 80 ? 0.609 5.562 -9.114 1.00 87.50 80 ARG A O 1
ATOM 656 N N . GLU A 1 81 ? 2.215 4.266 -8.243 1.00 89.12 81 GLU A N 1
ATOM 657 C CA . GLU A 1 81 ? 1.384 3.075 -8.008 1.00 89.12 81 GLU A CA 1
ATOM 658 C C . GLU A 1 81 ? 0.234 3.351 -7.029 1.00 89.12 81 GLU A C 1
ATOM 660 O O . GLU A 1 81 ? -0.883 2.882 -7.219 1.00 89.12 81 GLU A O 1
ATOM 665 N N . LEU A 1 82 ? 0.451 4.180 -5.997 1.00 89.69 82 LEU A N 1
ATOM 666 C CA . LEU A 1 82 ? -0.649 4.631 -5.135 1.00 89.69 82 LEU A CA 1
ATOM 667 C C . LEU A 1 82 ? -1.675 5.477 -5.897 1.00 89.69 82 LEU A C 1
ATOM 669 O O . LEU A 1 82 ? -2.880 5.355 -5.652 1.00 89.69 82 LEU A O 1
ATOM 673 N N . GLY A 1 83 ? -1.209 6.324 -6.813 1.00 85.06 83 GLY A N 1
ATOM 674 C CA . GLY A 1 83 ? -2.079 7.118 -7.671 1.00 85.06 83 GLY A CA 1
ATOM 675 C C . GLY A 1 83 ? -2.879 6.245 -8.638 1.00 85.06 83 GLY A C 1
ATOM 676 O O . GLY A 1 83 ? -4.079 6.463 -8.802 1.00 85.06 83 GLY A O 1
ATOM 677 N N . GLU A 1 84 ? -2.231 5.247 -9.237 1.00 82.44 84 GLU A N 1
ATOM 678 C CA . GLU A 1 84 ? -2.802 4.336 -10.236 1.00 82.44 84 GLU A CA 1
ATOM 679 C C . GLU A 1 84 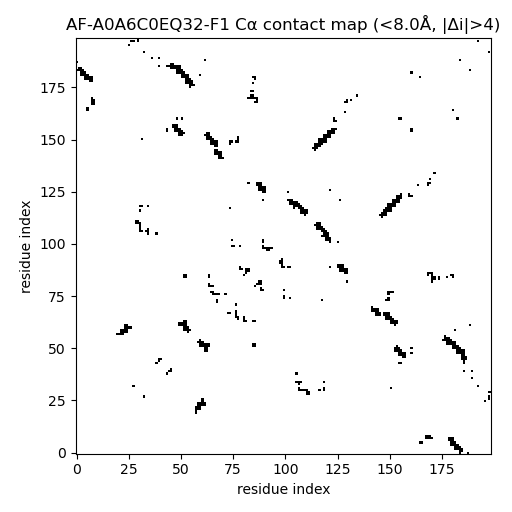? -3.773 3.314 -9.625 1.00 82.44 84 GLU A C 1
ATOM 681 O O . GLU A 1 84 ? -4.899 3.187 -10.109 1.00 82.44 84 GLU A O 1
ATOM 686 N N . GLU A 1 85 ? -3.384 2.629 -8.543 1.00 85.69 85 GLU A N 1
ATOM 687 C CA . GLU A 1 85 ? -4.141 1.499 -7.985 1.00 85.69 85 GLU A CA 1
ATOM 688 C C . GLU A 1 85 ? -5.209 1.907 -6.962 1.00 85.69 85 GLU A C 1
ATOM 690 O O . GLU A 1 85 ? -6.238 1.240 -6.837 1.00 85.69 85 GLU A O 1
ATOM 695 N N . VAL A 1 86 ? -4.975 2.973 -6.185 1.00 87.75 86 VAL A N 1
ATOM 696 C CA . VAL A 1 86 ? -5.855 3.346 -5.058 1.00 87.75 86 VAL A CA 1
ATOM 697 C C . VAL A 1 86 ? -6.266 4.821 -5.034 1.00 87.75 86 VAL A C 1
ATOM 699 O O . VAL A 1 86 ? -7.031 5.227 -4.155 1.00 87.75 86 VAL A O 1
ATOM 702 N N . GLY A 1 87 ? -5.826 5.622 -6.009 1.00 85.50 87 GLY A N 1
ATOM 703 C CA . GLY A 1 87 ? -6.266 7.007 -6.194 1.00 85.50 87 GLY A CA 1
ATOM 704 C C . GLY A 1 87 ? -5.791 7.974 -5.107 1.00 85.50 87 GLY A C 1
ATOM 705 O O . GLY A 1 87 ? -6.480 8.963 -4.829 1.00 85.50 87 GLY A O 1
ATOM 706 N N . ILE A 1 88 ? -4.639 7.710 -4.481 1.00 88.19 88 ILE A N 1
ATOM 707 C CA . ILE A 1 88 ? -4.050 8.592 -3.461 1.00 88.19 88 ILE A CA 1
ATOM 708 C C . ILE A 1 88 ? -2.607 8.967 -3.800 1.00 88.19 88 ILE A C 1
ATOM 710 O O . ILE A 1 88 ? -1.892 8.213 -4.448 1.00 88.19 88 ILE A O 1
ATOM 714 N N . LEU A 1 89 ? -2.158 10.110 -3.297 1.00 88.00 89 LEU A N 1
ATOM 715 C CA . LEU A 1 89 ? -0.781 10.591 -3.379 1.00 88.00 89 LEU A CA 1
ATOM 716 C C . LEU A 1 89 ? -0.319 11.075 -2.000 1.00 88.00 89 LEU A C 1
ATOM 718 O O . LEU A 1 89 ? -1.164 11.438 -1.179 1.00 88.00 89 LEU A O 1
ATOM 722 N N . PRO A 1 90 ? 0.994 11.124 -1.728 1.00 87.81 90 PRO A N 1
ATOM 723 C CA . PRO A 1 90 ? 1.526 11.859 -0.583 1.00 87.81 90 PRO A CA 1
ATOM 724 C C . PRO A 1 90 ? 1.046 13.315 -0.598 1.00 87.81 90 PRO A C 1
ATOM 726 O O . PRO A 1 90 ? 0.953 13.937 -1.660 1.00 87.81 90 PRO A O 1
ATOM 729 N N . GLN A 1 91 ? 0.699 13.858 0.565 1.00 83.81 91 GLN A N 1
ATOM 730 C CA . GLN A 1 91 ? 0.245 15.238 0.675 1.00 83.81 91 GLN A CA 1
ATOM 731 C C . GLN A 1 91 ? 1.421 16.204 0.452 1.00 83.81 91 GLN A C 1
ATOM 733 O O . GLN A 1 91 ? 2.445 16.059 1.119 1.00 83.81 91 GLN A O 1
ATOM 738 N N . PRO A 1 92 ? 1.274 17.245 -0.385 1.00 74.31 92 PRO A N 1
ATOM 739 C CA . PRO A 1 92 ? 2.326 18.218 -0.587 1.00 74.31 92 PRO A CA 1
ATOM 740 C C . PRO A 1 92 ? 2.700 18.933 0.708 1.00 74.31 92 PRO A C 1
ATOM 742 O O . PRO A 1 92 ? 1.838 19.511 1.376 1.00 74.31 92 PRO A O 1
ATOM 745 N N . THR A 1 93 ? 3.983 18.944 1.050 1.00 69.56 93 THR A N 1
ATOM 746 C CA . THR A 1 93 ? 4.533 19.698 2.185 1.00 69.56 93 THR A CA 1
ATOM 747 C C . THR A 1 93 ? 5.123 21.042 1.761 1.00 69.56 93 THR A C 1
ATOM 749 O O . THR A 1 93 ? 5.594 21.797 2.608 1.00 69.56 93 THR A O 1
ATOM 752 N N . GLY A 1 94 ? 5.070 21.374 0.466 1.00 56.28 94 GLY A N 1
ATOM 753 C CA . GLY A 1 94 ? 5.472 22.675 -0.082 1.00 56.28 94 GLY A CA 1
ATOM 754 C C . GLY A 1 94 ? 6.679 22.630 -1.022 1.00 56.28 94 GLY A C 1
ATOM 755 O O . GLY A 1 94 ? 6.938 23.623 -1.700 1.00 56.28 94 GLY A O 1
ATOM 756 N N . THR A 1 95 ? 7.373 21.492 -1.133 1.00 49.94 95 THR A N 1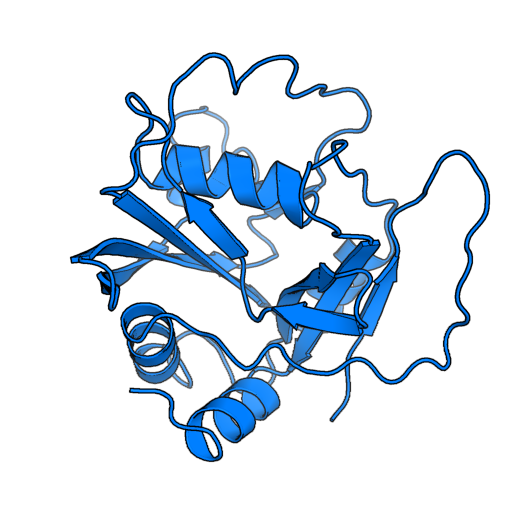
ATOM 757 C CA . THR A 1 95 ? 8.339 21.221 -2.209 1.00 49.94 95 THR A CA 1
ATOM 758 C C . THR A 1 95 ? 8.172 19.783 -2.706 1.00 49.94 95 THR A C 1
ATOM 760 O O . THR A 1 95 ? 8.042 18.868 -1.902 1.00 49.94 95 THR A O 1
ATOM 763 N N . ILE A 1 96 ? 8.239 19.561 -4.025 1.00 49.22 96 ILE A N 1
ATOM 764 C CA . ILE A 1 96 ? 8.074 18.222 -4.639 1.00 49.22 96 ILE A CA 1
ATOM 765 C C . ILE A 1 96 ? 9.045 17.182 -4.040 1.00 49.22 96 ILE A C 1
ATOM 767 O O . ILE A 1 96 ? 8.722 16.000 -3.942 1.00 49.22 96 ILE A O 1
ATOM 771 N N . HIS A 1 97 ? 10.238 17.613 -3.612 1.00 47.59 97 HIS A N 1
ATOM 772 C CA . HIS A 1 97 ? 11.235 16.733 -2.999 1.00 47.59 97 HIS A CA 1
ATOM 773 C C . HIS A 1 97 ? 10.916 16.347 -1.544 1.00 47.59 97 HIS A C 1
ATOM 775 O O . HIS A 1 97 ? 11.385 15.301 -1.090 1.00 47.59 97 HIS A O 1
ATOM 781 N N . ASP A 1 98 ? 10.105 17.133 -0.832 1.00 59.28 98 ASP A N 1
ATOM 782 C CA . ASP A 1 98 ? 9.675 16.826 0.535 1.00 59.28 98 ASP A CA 1
ATOM 783 C C . ASP A 1 98 ? 8.406 15.964 0.575 1.00 59.28 98 ASP A C 1
ATOM 785 O O . ASP A 1 98 ? 8.237 15.167 1.499 1.00 59.28 98 ASP A O 1
ATOM 789 N N . ASP A 1 99 ? 7.580 16.025 -0.470 1.00 65.94 99 ASP A N 1
ATOM 790 C CA . ASP A 1 99 ? 6.323 15.273 -0.566 1.00 65.94 99 ASP A CA 1
ATOM 791 C C . ASP A 1 99 ? 6.568 13.751 -0.491 1.00 65.94 99 ASP A C 1
ATOM 793 O O . ASP A 1 99 ? 5.864 13.010 0.194 1.00 65.94 99 ASP A O 1
ATOM 797 N N . LEU A 1 100 ? 7.654 13.266 -1.106 1.00 78.38 100 LEU A N 1
ATOM 798 C CA . LEU A 1 100 ? 8.030 11.847 -1.083 1.00 78.38 100 LEU A CA 1
ATOM 799 C C . LEU A 1 100 ? 8.678 11.392 0.240 1.00 78.38 100 LEU A C 1
ATOM 801 O O . LEU A 1 100 ? 8.831 10.186 0.464 1.00 78.38 100 LEU A O 1
ATOM 805 N N . ASN A 1 10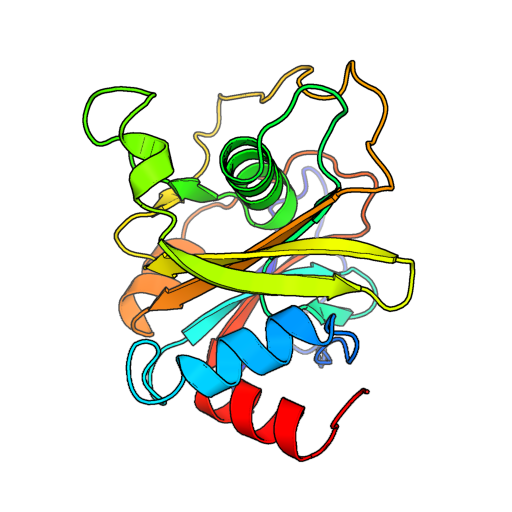1 ? 9.069 12.310 1.132 1.00 82.31 101 ASN A N 1
ATOM 806 C CA . ASN A 1 101 ? 9.665 11.955 2.428 1.00 82.31 101 ASN A CA 1
ATOM 807 C C . ASN A 1 101 ? 8.640 11.415 3.433 1.00 82.31 101 ASN A C 1
ATOM 809 O O . ASN A 1 101 ? 9.034 10.805 4.427 1.00 82.31 101 ASN A O 1
ATOM 813 N N . GLN A 1 102 ? 7.345 11.556 3.145 1.00 86.56 102 GLN A N 1
ATOM 814 C CA . GLN A 1 102 ? 6.265 10.940 3.920 1.00 86.56 102 GLN A CA 1
ATOM 815 C C . GLN A 1 102 ? 6.283 9.406 3.835 1.00 86.56 102 GLN A C 1
ATOM 817 O O . GLN A 1 102 ? 5.783 8.725 4.732 1.00 86.56 102 GLN A O 1
ATOM 822 N N . PHE A 1 103 ? 6.921 8.838 2.803 1.00 92.25 103 PHE A N 1
ATOM 823 C CA . PHE A 1 103 ? 7.205 7.409 2.753 1.00 92.25 103 PHE A CA 1
ATOM 824 C C . PHE A 1 103 ? 8.336 7.036 3.710 1.00 92.25 103 PHE A C 1
ATOM 826 O O . PHE A 1 103 ? 9.530 7.241 3.434 1.00 92.25 103 PHE A O 1
ATOM 833 N N . ILE A 1 104 ? 7.956 6.387 4.808 1.00 94.75 104 ILE A N 1
ATOM 834 C CA . ILE A 1 104 ? 8.902 5.823 5.769 1.00 94.75 104 ILE A CA 1
ATOM 835 C C . ILE A 1 104 ? 9.247 4.401 5.333 1.00 94.75 104 ILE A C 1
ATOM 837 O O . ILE A 1 104 ? 8.377 3.532 5.307 1.00 94.75 104 ILE A O 1
ATOM 841 N N . GLU A 1 105 ? 10.512 4.160 4.977 1.00 96.25 105 GLU A N 1
ATOM 842 C CA . GLU A 1 105 ? 11.009 2.811 4.681 1.00 96.25 105 GLU A CA 1
ATOM 843 C C . GLU A 1 105 ? 10.961 1.968 5.961 1.00 96.25 105 GLU A C 1
ATOM 845 O O . GLU A 1 105 ? 11.439 2.386 7.014 1.00 96.25 105 GLU A O 1
ATOM 850 N N . ILE A 1 106 ? 10.359 0.786 5.872 1.00 95.62 106 ILE A N 1
ATOM 851 C CA . ILE A 1 106 ? 10.146 -0.127 7.004 1.00 95.62 106 ILE A CA 1
ATOM 852 C C . ILE A 1 106 ? 10.648 -1.544 6.732 1.00 95.62 106 ILE A C 1
ATOM 854 O O . ILE A 1 106 ? 10.535 -2.421 7.588 1.00 95.62 106 ILE A O 1
ATOM 858 N N . GLY A 1 107 ? 11.197 -1.784 5.5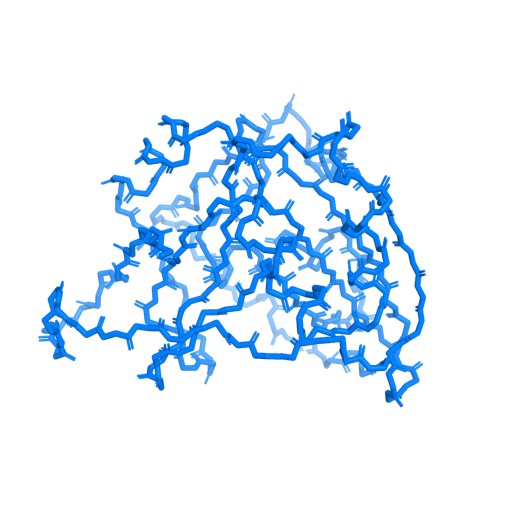45 1.00 94.38 107 GLY A N 1
ATOM 859 C CA . GLY A 1 107 ? 11.809 -3.052 5.202 1.00 94.38 107 GLY A CA 1
ATOM 860 C C . GLY A 1 107 ? 12.387 -3.063 3.798 1.00 94.38 107 GLY A C 1
ATOM 861 O O . GLY A 1 107 ? 12.046 -2.248 2.943 1.00 94.38 107 GLY A O 1
ATOM 862 N N . ALA A 1 108 ? 13.253 -4.037 3.555 1.00 95.81 108 ALA A N 1
ATOM 863 C CA . ALA A 1 108 ? 13.803 -4.319 2.242 1.00 95.81 108 ALA A CA 1
ATOM 864 C C . ALA A 1 108 ? 14.110 -5.815 2.114 1.00 95.81 108 ALA A C 1
ATOM 866 O O . ALA A 1 108 ? 14.288 -6.522 3.108 1.00 95.81 108 ALA A O 1
ATOM 867 N N . GLY A 1 109 ? 14.184 -6.313 0.884 1.00 94.00 109 GLY A N 1
ATOM 868 C CA . GLY A 1 109 ? 14.549 -7.700 0.626 1.00 94.00 109 GLY A CA 1
ATOM 869 C C . GLY A 1 109 ? 14.540 -8.058 -0.853 1.00 94.00 109 GLY A C 1
ATOM 870 O O . GLY A 1 109 ? 14.593 -7.192 -1.724 1.00 94.00 109 GLY A O 1
ATOM 871 N N . LYS A 1 110 ? 14.476 -9.358 -1.139 1.00 92.31 110 LYS A N 1
ATOM 872 C CA . LYS A 1 110 ? 14.274 -9.887 -2.490 1.00 92.31 110 LYS A CA 1
ATOM 873 C C . LYS A 1 110 ? 12.980 -10.687 -2.535 1.00 92.31 110 LYS A C 1
ATOM 875 O O . LYS A 1 110 ? 12.640 -11.373 -1.574 1.00 92.31 110 LYS A O 1
ATOM 880 N N . THR A 1 111 ? 12.263 -10.588 -3.645 1.00 88.12 111 THR A N 1
ATOM 881 C CA . THR A 1 111 ? 11.111 -11.448 -3.931 1.00 88.12 111 THR A CA 1
ATOM 882 C C . THR A 1 111 ? 11.582 -12.853 -4.319 1.00 88.12 111 THR A C 1
ATOM 884 O O . THR A 1 111 ? 12.752 -13.049 -4.657 1.00 88.12 111 THR A O 1
ATOM 887 N N . LYS A 1 112 ? 10.662 -13.826 -4.357 1.00 85.06 112 LYS A N 1
ATOM 888 C CA . LYS A 1 112 ? 10.949 -15.186 -4.853 1.00 85.06 112 LYS A CA 1
ATOM 889 C C . LYS A 1 112 ? 11.475 -15.226 -6.296 1.00 85.06 112 LYS A C 1
ATOM 891 O O . LYS A 1 112 ? 12.129 -16.185 -6.679 1.00 85.06 112 LYS A O 1
ATOM 896 N N . TYR A 1 113 ? 11.217 -14.176 -7.079 1.00 85.31 113 TYR A N 1
ATOM 897 C CA . TYR A 1 113 ? 11.686 -14.032 -8.460 1.00 85.31 113 TYR A CA 1
ATOM 898 C C . TYR A 1 113 ? 13.025 -13.282 -8.568 1.00 85.31 113 TYR A C 1
ATOM 900 O O . TYR A 1 113 ? 13.475 -12.968 -9.663 1.00 85.31 113 TYR A O 1
ATOM 908 N N . GLY A 1 114 ? 13.666 -12.956 -7.441 1.00 87.62 114 GLY A N 1
ATOM 909 C CA . GLY A 1 114 ? 14.959 -12.273 -7.404 1.00 87.62 114 GLY A CA 1
ATOM 910 C C . GLY A 1 114 ? 14.894 -10.744 -7.487 1.00 87.62 114 GLY A C 1
ATOM 911 O O . GLY A 1 114 ? 15.915 -10.099 -7.237 1.00 87.62 114 GLY A O 1
ATOM 912 N N . SER A 1 115 ? 13.726 -10.145 -7.757 1.00 89.62 115 SER A N 1
ATOM 913 C CA . SER A 1 115 ? 13.566 -8.683 -7.772 1.00 89.62 115 SER A CA 1
ATOM 914 C C . SER A 1 115 ? 13.814 -8.090 -6.383 1.00 89.62 115 SER A C 1
ATOM 916 O O . SER A 1 115 ? 13.302 -8.604 -5.385 1.00 89.62 115 SER A O 1
ATOM 918 N N . ARG A 1 116 ? 14.576 -6.998 -6.310 1.00 93.94 116 ARG A N 1
ATOM 919 C CA . ARG A 1 116 ? 14.805 -6.222 -5.083 1.00 93.94 116 ARG A CA 1
ATOM 920 C C . ARG A 1 116 ? 13.535 -5.464 -4.725 1.00 93.94 116 ARG A C 1
ATOM 922 O O . ARG A 1 116 ? 12.976 -4.796 -5.582 1.00 93.94 116 ARG A O 1
ATOM 929 N N . LEU A 1 117 ? 13.106 -5.555 -3.476 1.00 94.88 117 LEU A N 1
ATOM 930 C CA . LEU A 1 117 ? 11.896 -4.916 -2.978 1.00 94.88 117 LEU A CA 1
ATOM 931 C C . LEU A 1 117 ? 12.240 -3.984 -1.819 1.00 94.88 117 LEU A C 1
ATOM 933 O O . LEU A 1 117 ? 12.911 -4.410 -0.877 1.00 94.88 117 LEU A O 1
ATOM 937 N N . LYS A 1 118 ? 11.749 -2.746 -1.878 1.00 96.75 118 LYS A N 1
ATOM 938 C CA . LYS A 1 118 ? 11.681 -1.839 -0.726 1.00 96.75 118 LYS A CA 1
ATOM 939 C C . LYS A 1 118 ? 10.242 -1.679 -0.266 1.00 96.75 118 LYS A C 1
ATOM 941 O O . LYS A 1 118 ? 9.347 -1.536 -1.094 1.00 96.75 118 LYS A O 1
ATOM 946 N N . VAL A 1 119 ? 10.043 -1.712 1.046 1.00 96.62 119 VAL A N 1
ATOM 947 C CA . VAL A 1 119 ? 8.731 -1.642 1.685 1.00 96.62 119 VAL A CA 1
ATOM 948 C C . VAL A 1 119 ? 8.631 -0.360 2.494 1.00 96.62 119 VAL A C 1
ATOM 950 O O . VAL A 1 119 ? 9.495 -0.065 3.321 1.00 96.62 119 VAL A O 1
ATOM 953 N N . TYR A 1 120 ? 7.551 0.372 2.275 1.00 97.25 120 TYR A N 1
ATOM 954 C CA . TYR A 1 120 ? 7.244 1.639 2.911 1.00 97.25 120 TYR A CA 1
ATOM 955 C C . TYR A 1 120 ? 5.964 1.546 3.736 1.00 97.25 120 TYR A C 1
ATOM 957 O O . TYR A 1 120 ? 5.139 0.644 3.571 1.00 97.25 120 TYR A O 1
ATOM 965 N N . ARG A 1 121 ? 5.772 2.529 4.605 1.00 96.06 121 ARG A N 1
ATOM 966 C CA . ARG A 1 121 ? 4.466 2.868 5.164 1.00 96.06 121 ARG A CA 1
ATOM 967 C C . ARG A 1 121 ? 4.142 4.326 4.877 1.00 96.06 121 ARG A C 1
ATOM 969 O O . ARG A 1 121 ? 5.049 5.158 4.848 1.00 96.06 121 ARG A O 1
ATOM 976 N N . LEU A 1 122 ? 2.857 4.603 4.714 1.00 96.06 122 LEU A N 1
ATOM 977 C CA . LEU A 1 122 ? 2.295 5.944 4.599 1.00 96.06 122 LEU A CA 1
ATOM 978 C C . LEU A 1 122 ? 1.106 6.042 5.554 1.00 96.06 122 LEU A C 1
ATOM 980 O O . LEU A 1 122 ? 0.201 5.204 5.513 1.00 96.06 122 LEU A O 1
ATOM 984 N N . TYR A 1 123 ? 1.111 7.035 6.438 1.00 95.81 123 TYR A N 1
ATOM 985 C CA . TYR A 1 123 ? -0.038 7.279 7.298 1.00 95.81 123 TYR A CA 1
ATOM 986 C C . TYR A 1 123 ? -1.099 8.049 6.507 1.00 95.81 123 TYR A C 1
ATOM 988 O O . TYR A 1 123 ? -0.784 9.009 5.818 1.00 95.81 123 TYR A O 1
ATOM 996 N N . ILE A 1 124 ? -2.368 7.647 6.594 1.00 94.50 124 ILE A N 1
ATOM 997 C CA . ILE A 1 124 ? -3.433 8.159 5.712 1.00 94.50 124 ILE A CA 1
ATOM 998 C C . ILE A 1 124 ? -3.642 9.675 5.811 1.00 94.50 124 ILE A C 1
ATOM 1000 O O . ILE A 1 124 ? -4.118 10.290 4.866 1.00 94.50 124 ILE A O 1
ATOM 1004 N N . LYS A 1 125 ? -3.299 10.289 6.949 1.00 93.12 125 LYS A N 1
ATOM 1005 C CA . LYS A 1 125 ? -3.389 11.747 7.108 1.00 93.12 125 LYS A CA 1
ATOM 1006 C C . LYS A 1 125 ? -2.314 12.510 6.347 1.00 93.12 125 LYS A C 1
ATOM 1008 O O . LYS A 1 125 ? -2.498 13.696 6.125 1.00 93.12 125 LYS A O 1
ATOM 1013 N N . ASP A 1 126 ? -1.249 11.820 5.965 1.00 92.62 126 ASP A N 1
ATOM 1014 C CA . ASP A 1 126 ? -0.183 12.342 5.123 1.00 92.62 126 ASP A CA 1
ATOM 1015 C C . ASP A 1 126 ? -0.468 12.006 3.648 1.00 92.62 126 ASP A C 1
ATOM 1017 O O . ASP A 1 126 ? 0.404 12.108 2.801 1.00 92.62 126 ASP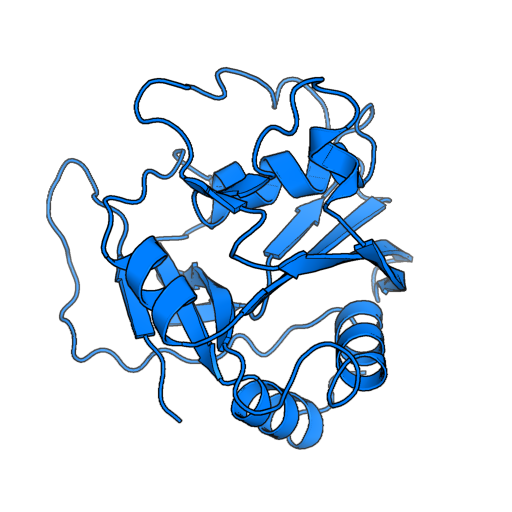 A O 1
ATOM 1021 N N . ALA A 1 127 ? -1.684 11.563 3.316 1.00 90.81 127 ALA A N 1
ATOM 1022 C CA . ALA A 1 127 ? -2.103 11.292 1.952 1.00 90.81 127 ALA A CA 1
ATOM 1023 C C . ALA A 1 127 ? -3.224 12.247 1.533 1.00 90.81 127 ALA A C 1
ATOM 1025 O O . ALA A 1 127 ? -4.052 12.682 2.335 1.00 90.81 127 ALA A O 1
ATOM 1026 N N . MET A 1 128 ? -3.288 12.522 0.239 1.00 88.00 128 MET A N 1
ATOM 1027 C CA . MET A 1 128 ? -4.377 13.233 -0.409 1.00 88.00 128 MET A CA 1
ATOM 1028 C C . MET A 1 128 ? -4.927 12.419 -1.574 1.00 88.00 128 MET A C 1
ATOM 1030 O O . MET A 1 128 ? -4.270 11.528 -2.102 1.00 88.00 128 MET A O 1
ATOM 1034 N N . LEU A 1 129 ? -6.147 12.736 -1.990 1.00 85.00 129 LEU A N 1
ATOM 1035 C CA . LEU A 1 129 ? -6.734 12.149 -3.189 1.00 85.00 129 LEU A CA 1
ATOM 1036 C C . LEU A 1 129 ? -6.052 12.687 -4.442 1.00 85.00 129 LEU A C 1
ATOM 1038 O O . LEU A 1 129 ? -5.721 13.874 -4.502 1.00 85.00 129 LEU A O 1
ATOM 1042 N N . VAL A 1 130 ? -5.930 11.840 -5.463 1.00 78.69 130 VAL A N 1
ATOM 1043 C CA . VAL A 1 130 ? -5.549 12.285 -6.808 1.00 78.69 130 VAL A CA 1
ATOM 1044 C C . VAL A 1 130 ? -6.570 13.330 -7.293 1.00 78.69 130 VAL A C 1
ATOM 1046 O O . VAL A 1 130 ? -7.775 13.050 -7.325 1.00 78.69 130 VAL A O 1
ATOM 1049 N N . PRO A 1 131 ? -6.139 14.548 -7.667 1.00 70.50 131 PRO A N 1
ATOM 1050 C CA . PRO A 1 131 ? -7.039 15.566 -8.193 1.00 70.50 131 PRO A CA 1
ATOM 1051 C C . PRO A 1 131 ? -7.695 15.124 -9.508 1.00 70.50 131 PRO A C 1
ATOM 1053 O O . PRO A 1 131 ? -7.017 14.683 -10.430 1.00 70.50 131 PRO A O 1
ATOM 1056 N N . LYS A 1 132 ? -9.009 15.356 -9.642 1.00 59.97 132 LYS A N 1
ATOM 1057 C CA . LYS A 1 132 ? -9.866 14.992 -10.797 1.00 59.97 132 LYS A CA 1
ATOM 1058 C C . LYS A 1 132 ? -9.305 15.325 -12.193 1.00 59.97 132 LYS A C 1
ATOM 1060 O O . LYS A 1 132 ? -9.701 14.697 -13.170 1.00 59.97 132 LYS A O 1
ATOM 1065 N N . TYR A 1 133 ? -8.454 16.345 -12.294 1.00 50.69 133 TYR A N 1
ATOM 1066 C CA . TYR A 1 133 ? -7.919 16.871 -13.557 1.00 50.69 133 TYR A CA 1
ATOM 1067 C C . TYR A 1 133 ? -6.438 16.591 -13.769 1.00 50.69 133 TYR A C 1
ATOM 1069 O O . TYR A 1 133 ? -5.913 16.919 -14.832 1.00 50.69 133 TYR A O 1
ATOM 1077 N N . GLN A 1 134 ? -5.753 16.005 -12.786 1.00 51.47 134 GLN A N 1
ATOM 1078 C CA . GLN A 1 134 ? -4.456 15.434 -13.076 1.00 51.47 134 GLN A CA 1
ATOM 1079 C C . GLN A 1 134 ? -4.763 14.200 -13.902 1.00 51.47 134 GLN A C 1
ATOM 1081 O O . GLN A 1 134 ? -5.273 13.205 -13.403 1.00 51.47 134 GLN A O 1
ATOM 1086 N N . HIS A 1 135 ? -4.536 14.291 -15.204 1.00 44.19 135 HIS A N 1
ATOM 1087 C CA . HIS A 1 135 ? -4.080 13.112 -15.884 1.00 44.19 135 HIS A CA 1
ATOM 1088 C C . HIS A 1 135 ? -2.610 12.967 -15.495 1.00 44.19 135 HIS A C 1
ATOM 1090 O O . HIS A 1 135 ? -1.820 13.860 -15.790 1.00 44.19 135 HIS A O 1
ATOM 1096 N N . LEU A 1 136 ? -2.216 11.866 -14.858 1.00 48.31 136 LEU A N 1
ATOM 1097 C CA . LEU A 1 136 ? -0.864 11.345 -15.035 1.00 48.31 136 LEU A CA 1
ATOM 1098 C C . LEU A 1 136 ? -0.817 10.820 -16.480 1.00 48.31 136 LEU A C 1
ATOM 1100 O O . LEU A 1 136 ? -0.813 9.627 -16.746 1.00 48.31 136 LEU A O 1
ATOM 1104 N N . THR A 1 137 ? -0.962 11.744 -17.432 1.00 38.91 137 THR A N 1
ATOM 1105 C CA . THR A 1 137 ? -0.737 11.535 -18.856 1.00 38.91 137 THR A CA 1
ATOM 1106 C C . THR A 1 137 ? 0.719 11.123 -18.989 1.00 38.91 137 THR A C 1
ATOM 1108 O O . THR A 1 137 ? 1.598 11.897 -18.619 1.00 38.91 137 THR A O 1
ATOM 1111 N N . ASP A 1 138 ? 0.944 9.91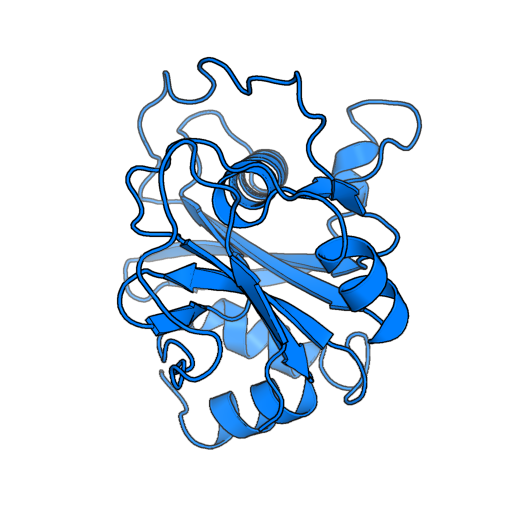6 -19.499 1.00 43.44 138 ASP A N 1
ATOM 1112 C CA . ASP A 1 138 ? 2.224 9.458 -20.039 1.00 43.44 138 ASP A CA 1
ATOM 1113 C C . ASP A 1 138 ? 3.431 9.471 -19.081 1.00 43.44 138 ASP A C 1
ATOM 1115 O O . ASP A 1 138 ? 4.520 9.885 -19.474 1.00 43.44 138 ASP A O 1
ATOM 1119 N N . LEU A 1 139 ? 3.303 8.965 -17.846 1.00 46.78 139 LEU A N 1
ATOM 1120 C CA . LEU A 1 139 ? 4.514 8.521 -17.129 1.00 46.78 139 LEU A CA 1
ATOM 1121 C C . LEU A 1 139 ? 5.059 7.198 -17.702 1.00 46.78 139 LEU A C 1
ATOM 1123 O O . LEU A 1 139 ? 6.271 7.017 -17.758 1.00 46.78 139 LEU A O 1
ATOM 1127 N N . SER A 1 140 ? 4.193 6.353 -18.269 1.00 45.25 140 SER A N 1
ATOM 1128 C CA . SER A 1 140 ? 4.533 5.025 -18.795 1.00 45.25 140 SER A CA 1
ATOM 1129 C C . SER A 1 140 ? 5.168 5.033 -20.197 1.00 45.25 140 SER A C 1
ATOM 1131 O O . SER A 1 140 ? 4.761 4.275 -21.083 1.00 45.25 140 SER A O 1
ATOM 1133 N N . VAL A 1 141 ? 6.144 5.907 -20.452 1.00 48.84 141 VAL A N 1
ATOM 1134 C CA . VAL A 1 141 ? 6.943 5.853 -21.698 1.00 48.84 141 VAL A CA 1
ATOM 1135 C C . VAL A 1 141 ? 8.137 4.899 -21.542 1.00 48.84 141 VAL A C 1
ATOM 1137 O O . VAL A 1 141 ? 8.771 4.518 -22.528 1.00 48.84 141 VAL A O 1
ATOM 1140 N N . ASN A 1 142 ? 8.444 4.466 -20.317 1.00 58.09 142 ASN A N 1
ATOM 1141 C CA . ASN A 1 142 ? 9.645 3.693 -20.023 1.00 58.09 142 ASN A CA 1
ATOM 1142 C C . ASN A 1 142 ? 9.373 2.194 -19.878 1.00 58.09 142 ASN A C 1
ATOM 1144 O O . ASN A 1 142 ? 8.304 1.754 -19.471 1.00 58.09 142 ASN A O 1
ATOM 1148 N N . HIS A 1 143 ? 10.391 1.389 -20.178 1.00 72.75 143 HIS A N 1
ATOM 1149 C CA . HIS A 1 143 ? 10.355 -0.047 -19.933 1.00 72.75 143 HIS A CA 1
ATOM 1150 C C . HIS A 1 143 ? 10.428 -0.365 -18.429 1.00 72.75 143 HIS A C 1
ATOM 1152 O O . HIS A 1 143 ? 11.283 0.182 -17.718 1.00 72.75 143 HIS A O 1
ATOM 1158 N N . ASP A 1 144 ? 9.596 -1.311 -17.983 1.00 77.81 144 ASP A N 1
ATOM 1159 C CA . ASP A 1 144 ? 9.635 -1.883 -16.634 1.00 77.81 144 ASP A CA 1
ATOM 1160 C C . ASP A 1 144 ? 11.023 -2.424 -16.276 1.00 77.81 144 ASP A C 1
ATOM 1162 O O . ASP A 1 144 ? 11.589 -3.285 -16.964 1.00 77.81 144 ASP A O 1
ATOM 1166 N N . ASP A 1 145 ? 11.530 -2.020 -15.116 1.00 80.06 145 ASP A N 1
ATOM 1167 C CA . ASP A 1 145 ? 12.668 -2.659 -14.478 1.00 80.06 145 ASP A CA 1
ATOM 1168 C C . ASP A 1 145 ? 12.201 -3.884 -13.684 1.00 80.06 145 ASP A C 1
ATOM 1170 O O . ASP A 1 145 ? 11.959 -3.847 -12.474 1.00 80.06 145 ASP A O 1
ATOM 1174 N N . LYS A 1 146 ? 12.165 -5.035 -14.360 1.00 83.12 146 LYS A N 1
ATOM 1175 C CA . LYS A 1 146 ? 11.788 -6.328 -13.758 1.00 83.12 146 LYS A CA 1
ATOM 1176 C C . LYS A 1 146 ? 12.669 -6.744 -12.561 1.00 83.12 146 LYS A C 1
ATOM 1178 O O . LYS A 1 146 ? 12.345 -7.706 -11.856 1.00 83.12 146 LYS A O 1
ATOM 1183 N N . THR A 1 147 ? 13.777 -6.046 -12.295 1.00 88.94 147 THR A N 1
ATOM 1184 C CA . THR A 1 147 ? 14.696 -6.325 -11.182 1.00 88.94 147 THR A CA 1
ATOM 1185 C C . THR A 1 147 ? 14.383 -5.550 -9.903 1.00 88.94 147 THR A C 1
ATOM 1187 O O . THR A 1 147 ? 14.968 -5.870 -8.859 1.00 88.94 147 THR A O 1
ATOM 1190 N N . ARG A 1 148 ? 13.488 -4.554 -9.932 1.00 93.06 148 ARG A N 1
ATOM 1191 C CA . ARG A 1 148 ? 13.161 -3.708 -8.773 1.00 93.06 148 ARG A CA 1
ATOM 1192 C C . ARG A 1 148 ? 11.650 -3.552 -8.585 1.00 93.06 148 ARG A C 1
ATOM 1194 O O . ARG A 1 148 ? 10.911 -3.361 -9.540 1.00 93.06 148 ARG A O 1
ATOM 1201 N N . LYS A 1 149 ? 11.203 -3.602 -7.329 1.00 93.81 149 LYS A N 1
ATOM 1202 C CA . LYS A 1 149 ? 9.811 -3.399 -6.913 1.00 93.81 149 LYS A CA 1
ATOM 1203 C C . LYS A 1 149 ? 9.701 -2.506 -5.678 1.00 93.81 149 LYS A C 1
ATOM 1205 O O . LYS A 1 149 ? 10.594 -2.502 -4.829 1.00 93.81 149 LYS A O 1
ATOM 1210 N N . SER A 1 150 ? 8.593 -1.797 -5.543 1.00 94.62 150 SER A N 1
ATOM 1211 C CA . SER A 1 150 ? 8.203 -1.058 -4.338 1.00 94.62 150 SER A CA 1
ATOM 1212 C C . SER A 1 150 ? 6.950 -1.687 -3.728 1.00 94.62 150 SER A C 1
ATOM 1214 O O . SER A 1 150 ? 6.182 -2.372 -4.403 1.00 94.62 150 SER A O 1
ATOM 1216 N N . GLY A 1 151 ? 6.763 -1.503 -2.426 1.00 95.25 151 GLY A N 1
ATOM 1217 C CA . GLY A 1 151 ? 5.531 -1.866 -1.739 1.00 95.25 151 GLY A CA 1
ATOM 1218 C C . GLY A 1 151 ? 5.225 -0.885 -0.620 1.00 95.25 151 GLY A C 1
ATOM 1219 O O . GLY A 1 151 ? 6.148 -0.349 -0.006 1.00 95.25 151 GLY A O 1
ATOM 1220 N N . CYS A 1 152 ? 3.949 -0.642 -0.337 1.00 96.19 152 CYS A N 1
ATOM 1221 C CA . CYS A 1 152 ? 3.531 0.277 0.713 1.00 96.19 152 CYS A CA 1
ATOM 1222 C C . CYS A 1 152 ? 2.307 -0.223 1.473 1.00 96.19 152 CYS A C 1
ATOM 1224 O O . CYS A 1 152 ? 1.317 -0.661 0.886 1.00 96.19 152 CYS A O 1
ATOM 1226 N N . PHE A 1 153 ? 2.364 -0.084 2.797 1.00 96.25 153 PHE A N 1
ATOM 1227 C CA . PHE A 1 153 ? 1.185 -0.133 3.650 1.00 96.25 153 PHE A CA 1
ATOM 1228 C C . PHE A 1 153 ? 0.674 1.281 3.905 1.00 96.25 153 PHE A C 1
ATOM 1230 O O . PHE A 1 153 ? 1.299 2.062 4.628 1.00 96.25 153 PHE A O 1
ATOM 1237 N N . VAL A 1 154 ? -0.491 1.586 3.345 1.00 95.81 154 VAL A N 1
ATOM 1238 C CA . VAL A 1 154 ? -1.231 2.807 3.658 1.00 95.81 154 VAL A CA 1
ATOM 1239 C C . VAL A 1 154 ? -2.144 2.504 4.831 1.00 95.81 154 VAL A C 1
ATOM 1241 O O . VAL A 1 154 ? -2.989 1.611 4.732 1.00 95.81 154 VAL A O 1
ATOM 1244 N N . TYR A 1 155 ? -1.970 3.211 5.945 1.00 97.06 155 TYR A N 1
ATOM 1245 C CA . TYR A 1 155 ? -2.650 2.858 7.187 1.00 97.06 155 TYR A CA 1
ATOM 1246 C C . TYR A 1 155 ? -3.129 4.063 7.994 1.00 97.06 155 TYR A C 1
ATOM 1248 O O . TYR A 1 155 ? -2.598 5.164 7.885 1.00 97.06 155 TYR A O 1
ATOM 1256 N N . GLY A 1 156 ? -4.123 3.855 8.854 1.00 97.38 156 GLY A N 1
ATOM 1257 C CA . GLY A 1 156 ? -4.523 4.864 9.831 1.00 97.38 156 GLY A CA 1
ATOM 1258 C C . GLY A 1 156 ? -5.788 4.528 10.603 1.00 97.38 156 GLY A C 1
ATOM 1259 O O . GLY A 1 156 ? -6.302 3.413 10.538 1.00 97.38 156 GLY A O 1
ATOM 1260 N N . ALA A 1 157 ? -6.309 5.495 11.358 1.00 96.81 157 ALA A N 1
ATOM 1261 C CA . ALA A 1 157 ? -7.529 5.276 12.125 1.00 96.81 157 ALA A CA 1
ATOM 1262 C C . ALA A 1 157 ? -8.742 5.076 11.199 1.00 96.81 157 ALA A C 1
ATOM 1264 O O . ALA A 1 157 ? -8.876 5.754 10.181 1.00 96.81 157 ALA A O 1
ATOM 1265 N N . LYS A 1 158 ? -9.683 4.212 11.614 1.00 94.31 158 LYS A N 1
ATOM 1266 C CA . LYS A 1 158 ? -10.922 3.893 10.873 1.00 94.31 158 LYS A CA 1
ATOM 1267 C C . LYS A 1 158 ? -11.618 5.135 10.311 1.00 94.31 158 LYS A C 1
ATOM 1269 O O . LYS A 1 158 ? -11.979 5.167 9.145 1.00 94.31 158 LYS A O 1
ATOM 1274 N N . LYS A 1 159 ? -11.780 6.171 11.141 1.00 95.00 159 LYS A N 1
ATOM 1275 C CA . LYS A 1 159 ? -12.464 7.411 10.755 1.00 95.00 159 LYS A CA 1
ATOM 1276 C C . LYS A 1 159 ? -11.774 8.152 9.604 1.00 95.00 159 LYS A C 1
ATOM 1278 O O . LYS A 1 159 ? -12.467 8.688 8.754 1.00 95.00 159 LYS A O 1
ATOM 1283 N N . ASP A 1 160 ? -10.443 8.166 9.576 1.00 94.38 160 ASP A N 1
ATOM 1284 C CA . ASP A 1 160 ? -9.668 8.923 8.590 1.00 94.38 160 ASP A CA 1
ATOM 1285 C C . ASP A 1 160 ? -9.683 8.176 7.242 1.00 94.38 160 ASP A C 1
ATOM 1287 O O . ASP A 1 160 ? -9.902 8.769 6.191 1.00 94.38 160 ASP A O 1
ATOM 1291 N N . ILE A 1 161 ? -9.580 6.844 7.297 1.00 92.31 161 ILE A N 1
ATOM 1292 C CA . ILE A 1 161 ? -9.702 5.940 6.144 1.00 92.31 161 ILE A CA 1
ATOM 1293 C C . ILE A 1 161 ? -11.096 6.043 5.512 1.00 92.31 161 ILE A C 1
ATOM 1295 O O . ILE A 1 161 ? -11.222 6.246 4.307 1.00 92.31 161 ILE A O 1
ATOM 1299 N N . LEU A 1 162 ? -12.153 5.962 6.327 1.00 87.75 162 LEU A N 1
ATOM 1300 C CA . LEU A 1 162 ? -13.530 6.097 5.847 1.00 87.75 162 LEU A CA 1
ATOM 1301 C C . LEU A 1 162 ? -13.822 7.500 5.313 1.00 87.75 162 LEU A C 1
ATOM 1303 O O . LEU A 1 162 ? -14.540 7.625 4.322 1.00 87.75 162 LEU A O 1
ATOM 1307 N N . ALA A 1 163 ? -13.257 8.542 5.928 1.00 88.38 163 ALA A N 1
ATOM 1308 C CA . ALA A 1 163 ? -13.373 9.900 5.414 1.00 88.38 163 ALA A CA 1
ATOM 1309 C C . ALA A 1 163 ? -12.773 9.989 4.003 1.00 88.38 163 ALA A C 1
ATOM 1311 O O . ALA A 1 163 ? -13.435 10.497 3.101 1.00 88.38 163 ALA A O 1
ATOM 1312 N N . LEU A 1 164 ? -11.593 9.406 3.771 1.00 86.19 164 LEU A N 1
ATOM 1313 C CA . LEU A 1 164 ? -10.974 9.376 2.445 1.00 86.19 164 LEU A CA 1
ATOM 1314 C C . LEU A 1 164 ? -11.818 8.581 1.434 1.00 86.19 164 LEU A C 1
ATOM 1316 O O . LEU A 1 164 ? -12.174 9.125 0.391 1.00 86.19 164 LEU A O 1
ATOM 1320 N N . MET A 1 165 ? -12.229 7.352 1.770 1.00 83.94 165 MET A N 1
ATOM 1321 C CA . MET A 1 165 ? -13.029 6.473 0.894 1.00 83.94 165 MET A CA 1
ATOM 1322 C C . MET A 1 165 ? -14.452 6.991 0.613 1.00 83.94 165 MET A C 1
ATOM 1324 O O . MET A 1 165 ? -15.110 6.551 -0.339 1.00 83.94 165 MET A O 1
ATOM 1328 N N . SER A 1 166 ? -14.962 7.912 1.434 1.00 82.31 166 SER A N 1
ATOM 1329 C CA . SER A 1 166 ? -16.272 8.529 1.199 1.00 82.31 166 SER A CA 1
ATOM 1330 C C . SER A 1 166 ? -16.267 9.468 -0.011 1.00 82.31 166 SER A C 1
ATOM 1332 O O . SER A 1 166 ? -17.290 9.588 -0.685 1.00 82.31 166 SER A O 1
ATOM 1334 N N . ASN A 1 167 ? -15.109 10.037 -0.355 1.00 80.62 167 ASN A N 1
ATOM 1335 C CA . ASN A 1 167 ? -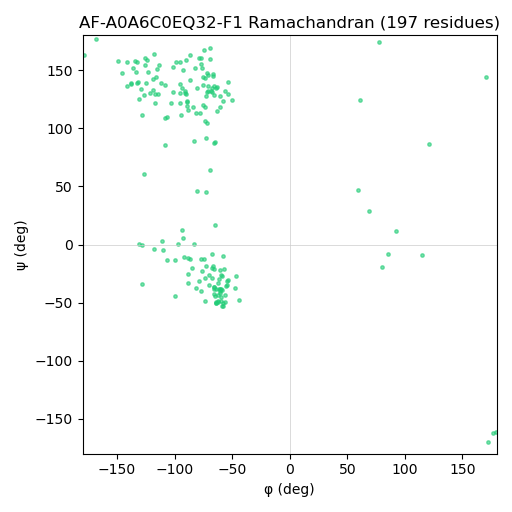14.938 10.876 -1.536 1.00 80.62 167 ASN A CA 1
ATOM 1336 C C . ASN A 1 167 ? -15.039 10.079 -2.844 1.00 80.62 167 ASN A C 1
ATOM 1338 O O . ASN A 1 167 ? -15.082 8.844 -2.872 1.00 80.62 167 ASN A O 1
ATOM 1342 N N . GLU A 1 168 ? -15.110 10.806 -3.954 1.00 72.19 168 GLU A N 1
ATOM 1343 C CA . GLU A 1 168 ? -14.992 10.219 -5.281 1.00 72.19 168 GLU A CA 1
ATOM 1344 C C . GLU A 1 168 ? -13.528 9.843 -5.537 1.00 72.19 168 GLU A C 1
ATOM 1346 O O . GLU A 1 168 ? -12.651 10.704 -5.515 1.00 72.19 168 GLU A O 1
ATOM 1351 N N . LEU A 1 169 ? -13.275 8.548 -5.735 1.00 72.12 169 LEU A N 1
ATOM 1352 C CA . LEU A 1 169 ? -11.960 8.026 -6.087 1.00 72.12 169 LEU A CA 1
ATOM 1353 C C . LEU A 1 169 ? -11.900 7.875 -7.604 1.00 72.12 169 LEU A C 1
ATOM 1355 O O . LEU A 1 169 ? -12.722 7.169 -8.194 1.00 72.12 169 LEU A O 1
ATOM 1359 N N . TYR A 1 170 ? -10.936 8.550 -8.217 1.00 64.94 170 TYR A N 1
ATOM 1360 C CA . TYR A 1 170 ? -10.663 8.446 -9.641 1.00 64.94 170 TYR A CA 1
ATOM 1361 C C . TYR A 1 170 ? -9.548 7.425 -9.847 1.00 64.94 170 TYR A C 1
ATOM 1363 O O . TYR A 1 170 ? -8.519 7.519 -9.185 1.00 64.94 170 TYR A O 1
ATOM 1371 N N . HIS A 1 171 ? -9.757 6.472 -10.756 1.00 63.25 171 HIS A N 1
ATOM 1372 C CA . HIS A 1 171 ? -8.679 5.618 -11.248 1.00 63.25 171 HIS A CA 1
ATOM 1373 C C . HIS A 1 171 ? -8.171 6.126 -12.593 1.00 63.25 171 HIS A C 1
ATOM 1375 O O . HIS A 1 171 ? -8.913 6.768 -13.349 1.00 63.25 171 HIS A O 1
ATOM 1381 N N . TYR A 1 172 ? -6.935 5.772 -12.924 1.00 59.16 172 TYR A N 1
ATOM 1382 C CA . TYR A 1 172 ? -6.502 5.689 -14.314 1.00 59.16 172 TYR A CA 1
ATOM 1383 C C . TYR A 1 172 ? -6.925 4.345 -14.882 1.00 59.16 172 TYR A C 1
ATOM 1385 O O . TYR A 1 172 ? -7.086 3.380 -14.142 1.00 59.16 172 TYR A O 1
ATOM 1393 N N . LYS A 1 173 ? -7.144 4.280 -16.196 1.00 51.22 173 LYS A N 1
ATOM 1394 C CA . LYS A 1 173 ? -7.426 3.017 -16.877 1.00 51.22 173 LYS A CA 1
ATOM 1395 C C . LYS A 1 173 ? -6.176 2.134 -16.770 1.00 51.22 173 LYS A C 1
ATOM 1397 O O . LYS A 1 173 ? -5.312 2.216 -17.637 1.00 51.22 173 LYS A O 1
ATOM 1402 N N . SER A 1 174 ? -6.070 1.362 -15.694 1.00 57.00 174 SER A N 1
ATOM 1403 C CA . SER A 1 174 ? -4.997 0.394 -15.503 1.00 57.00 174 SER A CA 1
ATOM 1404 C C . SER A 1 174 ? -5.248 -0.812 -16.420 1.00 57.00 174 SER A C 1
ATOM 1406 O O . SER A 1 174 ? -6.411 -1.166 -16.650 1.00 57.00 174 SER A O 1
ATOM 1408 N N . PRO A 1 175 ? -4.204 -1.428 -17.003 1.00 57.66 175 PRO A N 1
ATOM 1409 C CA . PRO A 1 175 ? -4.326 -2.774 -17.559 1.00 57.66 175 PRO A CA 1
ATOM 1410 C C . PRO A 1 175 ? -4.728 -3.800 -16.491 1.00 57.66 175 PRO A C 1
ATOM 1412 O O . PRO A 1 175 ? -5.268 -4.848 -16.841 1.00 57.66 175 PRO A O 1
ATOM 1415 N N . ASP A 1 176 ? -4.484 -3.497 -15.216 1.00 64.12 176 ASP A N 1
ATOM 1416 C CA . ASP A 1 176 ? -4.861 -4.344 -14.098 1.00 64.12 176 ASP A CA 1
ATOM 1417 C C . ASP A 1 176 ? -6.367 -4.246 -13.851 1.00 64.12 176 ASP A C 1
ATOM 1419 O O . ASP A 1 176 ? -6.960 -3.165 -13.877 1.00 64.12 176 ASP A O 1
ATOM 1423 N N . GLU A 1 177 ? -6.996 -5.391 -13.592 1.00 77.50 177 GLU A N 1
ATOM 1424 C CA . GLU A 1 177 ? -8.443 -5.543 -13.402 1.00 77.50 177 GLU A CA 1
ATOM 1425 C C . GLU A 1 177 ? -8.921 -4.966 -12.049 1.00 77.50 177 GLU A C 1
ATOM 1427 O O . GLU A 1 177 ? -9.671 -5.601 -11.312 1.00 77.50 177 GLU A O 1
ATOM 1432 N N . ILE A 1 178 ? -8.465 -3.770 -11.670 1.00 81.62 178 ILE A N 1
ATOM 1433 C CA . ILE A 1 178 ? -8.787 -3.107 -10.404 1.00 81.62 178 ILE A CA 1
ATOM 1434 C C . ILE A 1 178 ? -10.123 -2.363 -10.533 1.00 81.62 178 ILE A C 1
ATOM 1436 O O . ILE A 1 178 ? -10.282 -1.405 -11.295 1.00 81.62 178 ILE A O 1
ATOM 1440 N N . VAL A 1 179 ? -11.097 -2.764 -9.718 1.00 79.75 179 VAL A N 1
ATOM 1441 C CA . VAL A 1 179 ? -12.455 -2.190 -9.677 1.00 79.75 179 VAL A CA 1
ATOM 1442 C C . VAL A 1 179 ? -12.674 -1.192 -8.559 1.00 79.75 179 VAL A C 1
ATOM 1444 O O . VAL A 1 179 ? -13.692 -0.495 -8.547 1.00 79.75 179 VAL A O 1
ATOM 1447 N N . GLY A 1 180 ? -11.766 -1.128 -7.593 1.00 83.31 180 GLY A N 1
ATOM 1448 C CA . GLY A 1 180 ? -11.931 -0.248 -6.455 1.00 83.31 180 GLY A CA 1
ATOM 1449 C C . GLY A 1 180 ? -10.834 -0.370 -5.421 1.00 83.31 180 GLY A C 1
ATOM 1450 O O . GLY A 1 180 ? -9.766 -0.925 -5.649 1.00 83.31 180 GLY A O 1
ATOM 1451 N N . VAL A 1 181 ? -11.163 0.137 -4.244 1.00 87.62 181 VAL A N 1
ATOM 1452 C CA . VAL A 1 181 ? -10.307 0.163 -3.070 1.00 87.62 181 VAL A CA 1
ATOM 1453 C C . VAL A 1 181 ? -11.049 -0.508 -1.933 1.00 87.62 181 VAL A C 1
ATOM 1455 O O . VAL A 1 181 ? -12.246 -0.274 -1.729 1.00 87.62 181 VAL A O 1
ATOM 1458 N N . ALA A 1 182 ? -10.338 -1.315 -1.159 1.00 89.75 182 ALA A N 1
ATOM 1459 C CA . ALA A 1 182 ? -10.866 -1.842 0.082 1.00 89.75 182 ALA A CA 1
ATOM 1460 C C . ALA A 1 182 ? -9.957 -1.509 1.263 1.00 89.75 182 ALA A C 1
ATOM 1462 O O . ALA A 1 182 ? -8.779 -1.182 1.114 1.00 89.75 182 ALA A O 1
ATOM 1463 N N . ALA A 1 183 ? -10.543 -1.551 2.454 1.00 91.62 183 ALA A N 1
ATOM 1464 C CA . ALA A 1 183 ? -9.833 -1.353 3.700 1.00 91.62 183 ALA A CA 1
ATOM 1465 C C . ALA A 1 183 ? -10.185 -2.447 4.699 1.00 91.62 183 ALA A C 1
ATOM 1467 O O . ALA A 1 183 ? -11.350 -2.827 4.851 1.00 91.62 183 ALA A O 1
ATOM 1468 N N . ILE A 1 184 ? -9.174 -2.907 5.426 1.00 91.56 184 ILE A N 1
ATOM 1469 C CA . ILE A 1 184 ? -9.296 -3.949 6.442 1.00 91.56 184 ILE A CA 1
ATOM 1470 C C . ILE A 1 184 ? -8.571 -3.545 7.725 1.00 91.56 184 ILE A C 1
ATOM 1472 O O . ILE A 1 184 ? -7.546 -2.871 7.690 1.00 91.56 184 ILE A O 1
ATOM 1476 N N . GLN A 1 185 ? -9.066 -3.982 8.879 1.00 93.62 185 GLN A N 1
ATOM 1477 C CA . GLN A 1 185 ? -8.373 -3.759 10.145 1.00 93.62 185 GLN A CA 1
ATOM 1478 C C . GLN A 1 185 ? -7.032 -4.520 10.205 1.00 93.62 185 GLN A C 1
ATOM 1480 O O . GLN A 1 185 ? -6.977 -5.715 9.905 1.00 93.62 185 GLN A O 1
ATOM 1485 N N . ALA A 1 186 ? -5.972 -3.868 10.691 1.00 94.50 186 ALA A N 1
ATOM 1486 C CA . ALA A 1 186 ? -4.617 -4.414 10.794 1.00 94.50 186 ALA A CA 1
ATOM 1487 C C . ALA A 1 186 ? -4.553 -5.727 11.590 1.00 94.50 186 ALA A C 1
ATOM 1489 O O . ALA A 1 186 ? -3.824 -6.642 11.221 1.00 94.50 186 ALA A O 1
ATOM 1490 N N . ARG A 1 187 ? -5.369 -5.876 12.640 1.00 94.75 187 ARG A N 1
ATOM 1491 C CA . ARG A 1 187 ? -5.500 -7.150 13.370 1.00 94.75 187 ARG A CA 1
ATOM 1492 C C . ARG A 1 187 ? -5.952 -8.307 12.479 1.00 94.75 187 ARG A C 1
ATOM 1494 O O . ARG A 1 187 ? -5.477 -9.426 12.624 1.00 94.75 187 ARG A O 1
ATOM 1501 N N . SER A 1 188 ? -6.875 -8.048 11.551 1.00 91.69 188 SER A N 1
ATOM 1502 C CA . SER A 1 188 ? -7.341 -9.078 10.617 1.00 91.69 188 SER A CA 1
ATOM 1503 C C . SER A 1 188 ? -6.250 -9.440 9.609 1.00 91.69 188 SER A C 1
ATOM 1505 O O . SER A 1 188 ? -6.115 -10.611 9.277 1.00 91.69 188 SER A O 1
ATOM 1507 N N . VAL A 1 189 ? -5.429 -8.468 9.196 1.00 90.62 189 VAL A N 1
ATOM 1508 C CA . VAL A 1 189 ? -4.227 -8.706 8.377 1.00 90.62 189 VAL A CA 1
ATOM 1509 C C . VAL A 1 189 ? -3.224 -9.585 9.116 1.00 90.62 189 VAL A C 1
ATOM 1511 O O . VAL A 1 189 ? -2.778 -10.590 8.568 1.00 90.62 189 VAL A O 1
ATOM 1514 N N . TYR A 1 190 ? -2.918 -9.257 10.372 1.00 91.62 190 TYR A N 1
ATOM 1515 C CA . TYR A 1 190 ? -2.033 -10.059 11.215 1.00 91.62 190 TYR A CA 1
ATOM 1516 C C . TYR A 1 190 ? -2.534 -11.503 11.340 1.00 91.62 190 TYR A C 1
ATOM 1518 O O . TYR A 1 190 ? -1.790 -12.446 11.066 1.00 91.62 190 TYR A O 1
ATOM 1526 N N . ASN A 1 191 ? -3.815 -11.686 11.671 1.00 90.00 191 ASN A N 1
ATOM 1527 C CA . ASN A 1 191 ? -4.434 -13.010 11.766 1.00 90.00 191 ASN A CA 1
ATOM 1528 C C . ASN A 1 191 ? -4.394 -13.765 10.429 1.00 90.00 191 ASN A C 1
ATOM 1530 O O . ASN A 1 191 ? -4.130 -14.964 10.403 1.00 90.00 191 ASN A O 1
ATOM 1534 N N . PHE A 1 192 ? -4.628 -13.081 9.308 1.00 86.94 192 PHE A N 1
ATOM 1535 C CA . PHE A 1 192 ? -4.560 -13.689 7.981 1.00 86.94 192 PHE A CA 1
ATOM 1536 C C . PHE A 1 192 ? -3.142 -14.169 7.642 1.00 86.94 192 PHE A C 1
ATOM 1538 O O . PHE A 1 192 ? -2.964 -15.331 7.283 1.00 86.94 192 PHE A O 1
ATOM 1545 N N . MET A 1 193 ? -2.129 -13.310 7.808 1.00 87.38 193 MET A N 1
ATOM 1546 C CA . MET A 1 193 ? -0.732 -13.629 7.481 1.00 87.38 193 MET A CA 1
ATOM 1547 C C . MET A 1 193 ? -0.129 -14.698 8.405 1.00 87.38 193 MET A C 1
ATOM 1549 O O . MET A 1 193 ? 0.750 -15.441 7.982 1.00 87.38 193 MET A O 1
ATOM 1553 N N . THR A 1 194 ? -0.591 -14.796 9.655 1.00 86.50 194 THR A N 1
ATOM 1554 C CA . THR A 1 194 ? -0.146 -15.835 10.606 1.00 86.50 194 THR A CA 1
ATOM 1555 C C . THR A 1 194 ? -0.810 -17.190 10.376 1.00 86.50 194 THR A C 1
ATOM 1557 O O . THR A 1 194 ? -0.187 -18.219 10.617 1.00 86.50 194 THR A O 1
ATOM 1560 N N . THR A 1 195 ? -2.055 -17.209 9.896 1.00 83.06 195 THR A N 1
ATOM 1561 C CA . THR A 1 195 ? -2.776 -18.452 9.561 1.00 83.06 195 THR A CA 1
ATOM 1562 C C . THR A 1 195 ? -2.471 -18.957 8.153 1.00 83.06 195 THR A C 1
ATOM 1564 O O . THR A 1 195 ? -2.650 -20.140 7.880 1.00 83.06 195 THR A O 1
ATOM 1567 N N . ASN A 1 196 ? -1.977 -18.080 7.277 1.00 75.00 196 ASN A N 1
ATOM 1568 C CA . ASN A 1 196 ? -1.566 -18.394 5.911 1.00 75.00 196 ASN A CA 1
ATOM 1569 C C . ASN A 1 196 ? -0.125 -17.918 5.668 1.00 75.00 196 ASN A C 1
ATOM 1571 O O . ASN A 1 196 ? 0.088 -17.050 4.815 1.00 75.00 196 ASN A O 1
ATOM 1575 N N . PRO A 1 197 ? 0.868 -18.432 6.417 1.00 64.31 197 PRO A N 1
ATOM 1576 C CA . PRO A 1 197 ? 2.252 -18.067 6.175 1.00 64.31 197 PRO A CA 1
ATOM 1577 C C . PRO A 1 197 ? 2.621 -18.540 4.767 1.00 64.31 197 PRO A C 1
ATOM 1579 O O . PRO A 1 197 ? 2.598 -19.735 4.478 1.00 64.31 197 PRO A O 1
ATOM 1582 N N . LYS A 1 198 ? 2.905 -17.596 3.870 1.00 61.94 198 LYS A N 1
ATOM 1583 C CA . LYS A 1 198 ? 3.542 -17.899 2.590 1.00 61.94 198 LYS A CA 1
ATOM 1584 C C . LYS A 1 198 ? 5.017 -17.540 2.693 1.00 61.94 198 LYS A C 1
ATOM 1586 O O . LYS A 1 198 ? 5.346 -16.461 3.184 1.00 61.94 198 LYS A O 1
ATOM 1591 N N . ASP A 1 199 ? 5.838 -18.490 2.263 1.00 47.44 199 ASP A N 1
ATOM 1592 C CA . ASP A 1 199 ? 7.302 -18.533 2.365 1.00 47.44 199 ASP A CA 1
ATOM 1593 C C . ASP A 1 199 ? 8.030 -17.253 1.910 1.00 47.44 199 ASP A C 1
ATOM 1595 O O . ASP A 1 199 ? 7.756 -16.756 0.786 1.00 47.44 199 ASP A O 1
#

Solvent-accessible surface area (backbone atoms only — not comparable to full-atom values): 11153 Å² total; per-residue (Å²): 135,73,70,49,79,39,70,45,77,64,97,72,75,88,90,78,68,102,77,72,82,65,47,70,50,83,82,64,52,43,38,52,55,52,26,47,63,74,30,49,74,78,76,44,45,57,76,20,27,35,37,20,32,21,33,74,92,30,34,30,36,86,25,48,72,36,69,20,39,71,86,51,50,65,56,58,33,43,41,51,42,33,32,47,57,62,14,29,32,58,39,79,75,82,45,83,80,54,20,54,61,61,54,42,77,60,36,63,43,55,36,99,84,65,21,37,33,42,28,28,35,35,51,52,88,55,41,35,69,54,57,95,78,65,69,84,71,76,76,82,80,59,61,73,27,82,58,36,32,24,33,35,43,38,28,35,52,56,68,60,54,50,58,58,62,70,49,92,50,57,67,55,94,58,95,59,64,62,48,21,32,32,35,34,40,37,45,58,52,52,54,49,50,70,77,53,72,62,117